Protein AF-A0A3M2CR49-F1 (afdb_monomer)

Nearest PDB structures (foldseek):
  6k5j-assembly1_A  TM=8.586E-01  e=1.990E-13  Paenibacillaceae
  4zm6-assembly1_B  TM=8.219E-01  e=6.232E-11  Rhizomucor miehei CAU432
  5vqd-assembly1_A  TM=7.026E-01  e=4.215E-12  unidentified
  5vqe-assembly1_A  TM=7.246E-01  e=1.882E-11  unidentified
  3nvd-assembly2_B  TM=7.468E-01  e=7.918E-11  Bacillus subtilis

Structure (mmCIF, N/CA/C/O backbone):
data_AF-A0A3M2CR49-F1
#
_entry.id   AF-A0A3M2CR49-F1
#
loop_
_atom_site.group_PDB
_atom_site.id
_atom_site.type_symbol
_atom_site.label_atom_id
_atom_site.label_alt_id
_atom_site.label_comp_id
_atom_site.label_asym_id
_atom_site.label_entity_id
_atom_site.label_seq_id
_atom_site.pdbx_PDB_ins_code
_atom_site.Cartn_x
_atom_site.Cartn_y
_atom_site.Cartn_z
_atom_site.occupancy
_atom_site.B_iso_or_equiv
_atom_site.auth_seq_id
_atom_site.auth_comp_id
_atom_site.auth_asym_id
_atom_site.auth_atom_id
_atom_site.pdbx_PDB_model_num
ATOM 1 N N . LEU A 1 1 ? 27.527 -4.166 -12.649 1.00 46.38 1 LEU A N 1
ATOM 2 C CA . LEU A 1 1 ? 26.792 -2.908 -12.937 1.00 46.38 1 LEU A CA 1
ATOM 3 C C . LEU A 1 1 ? 27.528 -1.635 -12.483 1.00 46.38 1 LEU A C 1
ATOM 5 O O . LEU A 1 1 ? 27.203 -0.577 -12.992 1.00 46.38 1 LEU A O 1
ATOM 9 N N . LEU A 1 2 ? 28.568 -1.718 -11.638 1.00 50.09 2 LEU A N 1
ATOM 10 C CA . LEU A 1 2 ? 29.411 -0.590 -11.179 1.00 50.09 2 LEU A CA 1
ATOM 11 C C . LEU A 1 2 ? 30.355 0.043 -12.242 1.00 50.09 2 LEU A C 1
ATOM 13 O O . LEU A 1 2 ? 31.317 0.701 -11.872 1.00 50.09 2 LEU A O 1
ATOM 17 N N . GLN A 1 3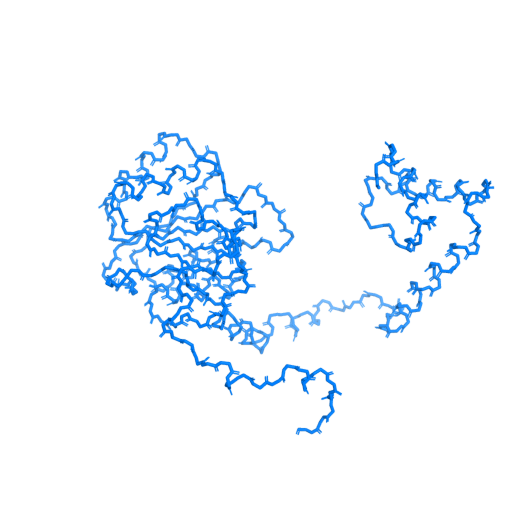 ? 30.133 -0.160 -13.547 1.00 54.28 3 GLN A N 1
ATOM 18 C CA . GLN A 1 3 ? 31.056 0.306 -14.607 1.00 54.28 3 GLN A CA 1
ATOM 19 C C . GLN A 1 3 ? 30.510 1.430 -15.502 1.00 54.28 3 GLN A C 1
ATOM 21 O O . GLN A 1 3 ? 31.237 1.910 -16.366 1.00 54.28 3 GLN A O 1
ATOM 26 N N . ALA A 1 4 ? 29.260 1.860 -15.332 1.00 63.41 4 ALA A N 1
ATOM 27 C CA . ALA A 1 4 ? 28.707 2.945 -16.139 1.00 63.41 4 ALA A CA 1
ATOM 28 C C . ALA A 1 4 ? 28.795 4.275 -15.382 1.00 63.41 4 ALA A C 1
ATOM 30 O O . ALA A 1 4 ? 28.138 4.445 -14.358 1.00 63.41 4 ALA A O 1
ATOM 31 N N . ALA A 1 5 ? 29.597 5.213 -15.889 1.00 76.50 5 ALA A N 1
ATOM 32 C CA . ALA A 1 5 ? 29.740 6.545 -15.297 1.00 76.50 5 ALA A CA 1
ATOM 33 C C . ALA A 1 5 ? 28.535 7.459 -15.591 1.00 76.50 5 ALA A C 1
ATOM 35 O O . ALA A 1 5 ? 28.299 8.434 -14.883 1.00 76.50 5 ALA A O 1
ATOM 36 N N . ASN A 1 6 ? 27.778 7.154 -16.647 1.00 88.44 6 ASN A N 1
ATOM 37 C CA . ASN A 1 6 ? 26.654 7.944 -17.138 1.00 88.44 6 ASN A CA 1
ATOM 38 C C . ASN A 1 6 ? 25.700 7.063 -17.978 1.00 88.44 6 ASN A C 1
ATOM 40 O O . ASN A 1 6 ? 25.971 5.887 -18.243 1.00 88.44 6 ASN A O 1
ATOM 44 N N . THR A 1 7 ? 24.575 7.638 -18.413 1.00 91.44 7 THR A N 1
ATOM 45 C CA . THR A 1 7 ? 23.559 6.953 -19.232 1.00 91.44 7 THR A CA 1
ATOM 46 C C . THR A 1 7 ? 24.097 6.463 -20.582 1.00 91.44 7 THR A C 1
ATOM 48 O O . THR A 1 7 ? 23.696 5.396 -21.050 1.00 91.44 7 THR A O 1
ATOM 51 N N . TYR A 1 8 ? 25.012 7.220 -21.191 1.00 93.88 8 TYR A N 1
ATOM 52 C CA . TYR A 1 8 ? 25.634 6.905 -22.479 1.00 93.88 8 TYR A CA 1
ATOM 53 C C . TYR A 1 8 ? 26.407 5.578 -22.405 1.00 93.88 8 TYR A C 1
ATOM 55 O O . TYR A 1 8 ? 26.142 4.647 -23.171 1.00 93.88 8 TYR A O 1
ATOM 63 N N . ASP A 1 9 ? 27.292 5.442 -21.414 1.00 92.25 9 ASP A N 1
ATOM 64 C CA . ASP A 1 9 ? 28.058 4.217 -21.183 1.00 92.25 9 ASP A CA 1
ATOM 65 C C . ASP A 1 9 ? 27.169 3.060 -20.730 1.00 92.25 9 ASP A C 1
ATOM 67 O O . ASP A 1 9 ? 27.358 1.923 -21.167 1.00 92.25 9 ASP A O 1
ATOM 71 N N . ALA A 1 10 ? 26.171 3.340 -19.885 1.00 92.62 10 ALA A N 1
ATOM 72 C CA . ALA A 1 10 ? 25.240 2.328 -19.394 1.00 92.62 10 ALA A CA 1
ATOM 73 C C . ALA A 1 10 ? 24.480 1.646 -20.538 1.00 92.62 10 ALA A C 1
ATOM 75 O O . ALA A 1 10 ? 24.373 0.418 -20.556 1.00 92.62 10 ALA A O 1
ATOM 76 N N . ALA A 1 11 ? 23.982 2.428 -21.503 1.00 94.12 11 ALA A N 1
ATOM 77 C CA . ALA A 1 11 ? 23.253 1.902 -22.651 1.00 94.12 11 ALA A CA 1
ATOM 78 C C . ALA A 1 11 ? 24.142 0.977 -23.495 1.00 94.12 11 ALA A C 1
ATOM 80 O O . ALA A 1 11 ? 23.750 -0.157 -23.783 1.00 94.12 11 ALA A O 1
ATOM 81 N N . ARG A 1 12 ? 25.368 1.417 -23.815 1.00 93.81 12 ARG A N 1
ATOM 82 C CA . ARG A 1 12 ? 26.356 0.608 -24.542 1.00 93.81 12 ARG A CA 1
ATOM 83 C C . ARG A 1 12 ? 26.671 -0.698 -23.813 1.00 93.81 12 ARG A C 1
ATOM 85 O O . ARG A 1 12 ? 26.541 -1.765 -24.412 1.00 93.81 12 ARG A O 1
ATOM 92 N N . ILE A 1 13 ? 27.060 -0.624 -22.536 1.00 94.00 13 ILE A N 1
ATOM 93 C CA . ILE A 1 13 ? 27.415 -1.797 -21.719 1.00 94.00 13 ILE A CA 1
ATOM 94 C C . ILE A 1 13 ? 26.237 -2.775 -21.653 1.00 94.00 13 ILE A C 1
ATOM 96 O O . ILE A 1 13 ? 26.421 -3.978 -21.827 1.00 94.00 13 ILE A O 1
ATOM 100 N N . GLY A 1 14 ? 25.019 -2.264 -21.453 1.00 93.94 14 GLY A N 1
ATOM 101 C CA . GLY A 1 14 ? 23.805 -3.071 -21.415 1.00 93.94 14 GLY A CA 1
ATOM 102 C C . GLY A 1 14 ? 23.559 -3.836 -22.716 1.00 93.94 14 GLY A C 1
ATOM 103 O O . GLY A 1 14 ? 23.351 -5.050 -22.692 1.00 93.94 14 GLY A O 1
ATOM 104 N N . VAL A 1 15 ? 23.628 -3.159 -23.864 1.00 95.69 15 VAL A N 1
ATOM 105 C CA . VAL A 1 15 ? 23.397 -3.803 -25.169 1.00 95.69 15 VAL A CA 1
ATOM 106 C C . VAL A 1 15 ? 24.508 -4.794 -25.523 1.00 95.69 15 VAL A C 1
ATOM 108 O O . VAL A 1 15 ? 24.204 -5.884 -26.025 1.00 95.69 15 VAL A O 1
ATOM 111 N N . GLN A 1 16 ? 25.769 -4.474 -25.206 1.00 93.12 16 GLN A N 1
ATOM 112 C CA . GLN A 1 16 ? 26.900 -5.405 -25.330 1.00 93.12 16 GLN A CA 1
ATOM 113 C C . GLN A 1 16 ? 26.690 -6.668 -24.489 1.00 93.12 16 GLN A C 1
ATOM 115 O O . GLN A 1 16 ? 26.961 -7.766 -24.965 1.00 93.12 16 GLN A O 1
ATOM 120 N N . ALA A 1 17 ? 26.139 -6.526 -23.281 1.00 94.56 17 ALA A N 1
ATOM 121 C CA . ALA A 1 17 ? 25.810 -7.639 -22.394 1.00 94.56 17 ALA A CA 1
ATOM 122 C C . ALA A 1 17 ? 24.558 -8.435 -22.817 1.00 94.56 17 ALA A C 1
ATOM 124 O O . ALA A 1 17 ? 24.214 -9.418 -22.166 1.00 94.56 17 ALA A O 1
ATOM 125 N N . GLY A 1 18 ? 23.871 -8.037 -23.894 1.00 95.06 18 GLY A N 1
ATOM 126 C CA . GLY A 1 18 ? 22.723 -8.774 -24.423 1.00 95.06 18 GLY A CA 1
ATOM 127 C C . GLY A 1 18 ? 21.352 -8.167 -24.112 1.00 95.06 18 GLY A C 1
ATOM 128 O O . GLY A 1 18 ? 20.349 -8.761 -24.503 1.00 95.06 18 GLY A O 1
ATOM 129 N N . LEU A 1 19 ? 21.273 -6.982 -23.491 1.00 96.69 19 LEU A N 1
ATOM 130 C CA . LEU A 1 19 ? 19.993 -6.281 -23.335 1.00 96.69 19 LEU A CA 1
ATOM 131 C C . LEU A 1 19 ? 19.464 -5.813 -24.691 1.00 96.69 19 LEU A C 1
ATOM 133 O O . LEU A 1 19 ? 20.202 -5.241 -25.491 1.00 96.69 19 LEU A O 1
ATOM 137 N N . ASP A 1 20 ? 18.178 -6.048 -24.936 1.00 97.62 20 ASP A N 1
ATOM 138 C CA . ASP A 1 20 ? 17.516 -5.669 -26.187 1.00 97.62 20 ASP A CA 1
ATOM 139 C C . ASP A 1 20 ? 16.689 -4.374 -26.051 1.00 97.62 20 ASP A C 1
ATOM 141 O O . ASP A 1 20 ? 16.446 -3.700 -27.047 1.00 97.62 20 ASP A O 1
ATOM 145 N N . ILE A 1 21 ? 16.287 -3.992 -24.831 1.00 96.56 21 ILE A N 1
ATOM 146 C CA . ILE A 1 21 ? 15.505 -2.780 -24.538 1.00 96.56 21 ILE A CA 1
ATOM 147 C C . ILE A 1 21 ? 16.160 -2.022 -23.379 1.00 96.56 21 ILE A C 1
ATOM 149 O O . ILE A 1 21 ? 16.438 -2.607 -22.333 1.00 96.56 21 ILE A O 1
ATOM 153 N N . ILE A 1 22 ? 16.352 -0.710 -23.547 1.00 94.81 22 ILE A N 1
ATOM 154 C CA . ILE A 1 22 ? 16.761 0.206 -22.474 1.00 94.81 22 ILE A CA 1
ATOM 155 C C . ILE A 1 22 ? 15.504 0.904 -21.943 1.00 94.81 22 ILE A C 1
ATOM 157 O O . ILE A 1 22 ? 14.956 1.793 -22.593 1.00 94.81 22 ILE A O 1
ATOM 161 N N . LEU A 1 23 ? 15.010 0.458 -20.787 1.00 93.56 23 LEU A N 1
ATOM 162 C CA . LEU A 1 23 ? 13.769 0.956 -20.191 1.00 93.56 23 LEU A CA 1
ATOM 163 C C . LEU A 1 23 ? 14.028 2.211 -19.349 1.00 93.56 23 LEU A C 1
ATOM 165 O O . LEU A 1 23 ? 14.821 2.161 -18.415 1.00 93.56 23 LEU A O 1
ATOM 169 N N . MET A 1 24 ? 13.320 3.303 -19.662 1.00 91.50 24 MET A N 1
ATOM 170 C CA . MET A 1 24 ? 13.326 4.566 -18.902 1.00 91.50 24 MET A CA 1
ATOM 171 C C . MET A 1 24 ? 14.735 5.058 -18.498 1.00 91.50 24 MET A C 1
ATOM 173 O O . MET A 1 24 ? 14.995 5.264 -17.311 1.00 91.50 24 MET A O 1
ATOM 177 N N . PRO A 1 25 ? 15.667 5.247 -19.454 1.00 92.62 25 PRO A N 1
ATOM 178 C CA . PRO A 1 25 ? 16.970 5.817 -19.128 1.00 92.62 25 PRO A CA 1
ATOM 179 C C . PRO A 1 25 ? 16.815 7.255 -18.611 1.00 92.62 25 PRO A C 1
ATOM 181 O O . PRO A 1 25 ? 15.938 7.987 -19.068 1.00 92.62 25 PRO A O 1
ATOM 184 N N . THR A 1 26 ? 17.716 7.689 -17.723 1.00 93.00 26 THR A N 1
ATOM 185 C CA . THR A 1 26 ? 17.736 9.067 -17.191 1.00 93.00 26 THR A CA 1
ATOM 186 C C . THR A 1 26 ? 17.810 10.120 -18.303 1.00 93.00 26 THR A C 1
ATOM 188 O O . THR A 1 26 ? 17.214 11.185 -18.185 1.00 93.00 26 THR A O 1
ATOM 191 N N . SER A 1 27 ? 18.517 9.809 -19.396 1.00 95.81 27 SER A N 1
ATOM 192 C CA . SER A 1 27 ? 18.578 10.618 -20.615 1.00 95.81 27 SER A CA 1
ATOM 193 C C . SER A 1 27 ? 18.413 9.728 -21.846 1.00 95.81 27 SER A C 1
ATOM 195 O O . SER A 1 27 ? 19.271 8.903 -22.167 1.00 95.81 27 SER A O 1
ATOM 197 N N . VAL A 1 28 ? 17.288 9.881 -22.547 1.00 96.00 28 VAL A N 1
ATOM 198 C CA . VAL A 1 28 ? 17.009 9.128 -23.781 1.00 96.00 28 VAL A CA 1
ATOM 199 C C . VAL A 1 28 ? 17.995 9.510 -24.886 1.00 96.00 28 VAL A C 1
ATOM 201 O O . VAL A 1 28 ? 18.468 8.634 -25.608 1.00 96.00 28 VAL A O 1
ATOM 204 N N . SER A 1 29 ? 18.346 10.795 -25.001 1.00 96.69 29 SER A N 1
ATOM 205 C CA . SER A 1 29 ? 19.308 11.270 -26.000 1.00 96.69 29 SER A CA 1
ATOM 206 C C . SER A 1 29 ? 20.687 10.657 -25.791 1.00 96.69 29 SER A C 1
ATOM 208 O O . SER A 1 29 ? 21.284 10.185 -26.756 1.00 96.69 29 SER A O 1
ATOM 210 N N . ASP A 1 30 ? 21.157 10.588 -24.543 1.00 96.50 30 ASP A N 1
ATOM 211 C CA . ASP A 1 30 ? 22.484 10.048 -24.230 1.00 96.50 30 ASP A CA 1
ATOM 212 C C . ASP A 1 30 ? 22.531 8.541 -24.461 1.00 96.50 30 ASP A C 1
ATOM 214 O O . ASP A 1 30 ? 23.510 8.033 -25.001 1.00 96.50 30 ASP A O 1
ATOM 218 N N . ALA A 1 31 ? 21.458 7.822 -24.113 1.00 96.38 31 ALA A N 1
ATOM 219 C CA . ALA A 1 31 ? 21.346 6.397 -24.406 1.00 96.38 31 ALA A CA 1
ATOM 220 C C . ALA A 1 31 ? 21.409 6.126 -25.921 1.00 96.38 31 ALA A C 1
ATOM 222 O O . ALA A 1 31 ? 22.112 5.215 -26.360 1.00 96.38 31 ALA A O 1
ATOM 223 N N . ILE A 1 32 ? 20.705 6.927 -26.731 1.00 96.50 32 ILE A N 1
ATOM 224 C CA . ILE A 1 32 ? 20.723 6.803 -28.196 1.00 96.50 32 ILE A CA 1
ATOM 225 C C . ILE A 1 32 ? 22.107 7.141 -28.758 1.00 96.50 32 ILE A C 1
ATOM 227 O O . ILE A 1 32 ? 22.601 6.405 -29.613 1.00 96.50 32 ILE A O 1
ATOM 231 N N . ALA A 1 33 ? 22.723 8.235 -28.301 1.00 96.81 33 ALA A N 1
ATOM 232 C CA . ALA A 1 33 ? 24.056 8.642 -28.736 1.00 96.81 33 ALA A CA 1
ATOM 233 C C . ALA A 1 33 ? 25.095 7.561 -28.404 1.00 96.81 33 ALA A C 1
ATOM 235 O O . ALA A 1 33 ? 25.813 7.117 -29.294 1.00 96.81 33 ALA A O 1
ATOM 236 N N . GLY A 1 34 ? 25.076 7.037 -27.174 1.00 95.75 34 GLY A N 1
ATOM 237 C CA . GLY A 1 34 ? 25.988 5.983 -26.728 1.00 95.75 34 GLY A CA 1
ATOM 238 C C . GLY A 1 34 ? 25.908 4.720 -27.567 1.00 95.75 34 GLY A C 1
ATOM 239 O O . GLY A 1 34 ? 26.931 4.154 -27.946 1.00 95.75 34 GLY A O 1
ATOM 240 N N . LEU A 1 35 ? 24.696 4.296 -27.926 1.00 97.06 35 LEU A N 1
ATOM 241 C CA . LEU A 1 35 ? 24.512 3.143 -28.806 1.00 97.06 35 LEU A CA 1
ATOM 242 C C . LEU A 1 35 ? 24.945 3.426 -30.243 1.00 97.06 35 LEU A C 1
ATOM 244 O O . LEU A 1 35 ? 25.569 2.569 -30.867 1.00 97.06 35 LEU A O 1
ATOM 248 N N . ARG A 1 36 ? 24.632 4.610 -30.774 1.00 97.62 36 ARG A N 1
ATOM 249 C CA . ARG A 1 36 ? 25.008 5.000 -32.136 1.00 97.62 36 ARG A CA 1
ATOM 250 C C . ARG A 1 36 ? 26.521 5.029 -32.301 1.00 97.62 36 ARG A C 1
ATOM 252 O O . ARG A 1 36 ? 27.037 4.403 -33.224 1.00 97.62 36 ARG A O 1
ATOM 259 N N . ASP A 1 37 ? 27.214 5.698 -31.394 1.00 97.75 37 ASP A N 1
ATOM 260 C CA . ASP A 1 37 ? 28.663 5.860 -31.448 1.00 97.75 37 ASP A CA 1
ATOM 261 C C . ASP A 1 37 ? 29.372 4.521 -31.217 1.00 97.75 37 ASP A C 1
ATOM 263 O O . ASP A 1 37 ? 30.351 4.204 -31.893 1.00 97.75 37 ASP A O 1
ATOM 267 N N . ALA A 1 38 ? 28.842 3.673 -30.327 1.00 96.56 38 ALA A N 1
ATOM 268 C CA . ALA A 1 38 ? 29.351 2.318 -30.128 1.00 96.56 38 ALA A CA 1
ATOM 269 C C . ALA A 1 38 ? 29.231 1.451 -31.391 1.00 96.56 38 ALA A C 1
ATOM 271 O O . ALA A 1 38 ? 30.109 0.633 -31.661 1.00 96.56 38 ALA A O 1
ATOM 272 N N . VAL A 1 39 ? 28.170 1.630 -32.183 1.00 97.75 39 VAL A N 1
ATOM 273 C CA . VAL A 1 39 ? 28.027 0.946 -33.476 1.00 97.75 39 VAL A CA 1
ATOM 274 C C . VAL A 1 39 ? 28.984 1.528 -34.515 1.00 97.75 39 VAL A C 1
ATOM 276 O O . VAL A 1 39 ? 29.681 0.774 -35.189 1.00 97.75 39 VAL A O 1
ATOM 279 N N . GLN A 1 40 ? 29.065 2.857 -34.623 1.00 97.94 40 GLN A N 1
ATOM 280 C CA . GLN A 1 40 ? 29.935 3.538 -35.591 1.00 97.94 40 GLN A CA 1
ATOM 281 C C . GLN A 1 40 ? 31.424 3.257 -35.353 1.00 97.94 40 GLN A C 1
ATOM 283 O O . GLN A 1 40 ? 32.179 3.096 -36.307 1.00 97.94 40 GLN A O 1
ATOM 288 N N . SER A 1 41 ? 31.838 3.152 -34.091 1.00 97.25 41 SER A N 1
ATOM 289 C CA . SER A 1 41 ? 33.211 2.811 -33.695 1.00 97.25 41 SER A CA 1
ATOM 290 C C . SER A 1 41 ? 33.518 1.308 -33.733 1.00 97.25 41 SER A C 1
ATOM 292 O O . SER A 1 41 ? 34.652 0.911 -33.472 1.00 97.25 41 SER A O 1
ATOM 294 N N . GLY A 1 42 ? 32.531 0.454 -34.032 1.00 96.38 42 GLY A N 1
ATOM 295 C CA . GLY A 1 42 ? 32.692 -1.003 -34.090 1.00 96.38 42 GLY A CA 1
ATOM 296 C C . GLY A 1 42 ? 32.716 -1.711 -32.730 1.00 96.38 42 GLY A C 1
ATOM 297 O O . GLY A 1 42 ? 32.857 -2.932 -32.682 1.00 96.38 42 GLY A O 1
ATOM 298 N N . GLN A 1 43 ? 32.534 -0.988 -31.621 1.00 95.81 43 GLN A N 1
ATOM 299 C CA . GLN A 1 43 ? 32.428 -1.573 -30.278 1.00 95.81 43 GLN A CA 1
ATOM 300 C C . GLN A 1 43 ? 31.180 -2.455 -30.114 1.00 95.81 43 GLN A C 1
ATOM 302 O O . GLN A 1 43 ? 31.175 -3.391 -29.312 1.00 95.81 43 GLN A O 1
ATOM 307 N N . ILE A 1 44 ? 30.108 -2.156 -30.851 1.00 97.25 44 ILE A N 1
ATOM 308 C CA . ILE A 1 44 ? 28.929 -3.009 -31.006 1.00 97.25 44 ILE A CA 1
ATOM 309 C C . ILE A 1 44 ? 28.778 -3.319 -32.499 1.00 97.25 44 ILE A C 1
ATOM 311 O O . ILE A 1 44 ? 28.559 -2.399 -33.284 1.00 97.25 44 ILE A O 1
ATOM 315 N N . PRO A 1 45 ? 28.834 -4.589 -32.931 1.00 97.44 45 PRO A N 1
ATOM 316 C CA . PRO A 1 45 ? 28.560 -4.909 -34.326 1.00 97.44 45 PRO A CA 1
ATOM 317 C C . PRO A 1 45 ? 27.090 -4.609 -34.654 1.00 97.44 45 PRO A C 1
ATOM 319 O O . PRO A 1 45 ? 26.207 -4.956 -33.871 1.00 97.44 45 PRO A O 1
ATOM 322 N N . LEU A 1 46 ? 26.794 -4.039 -35.830 1.00 97.12 46 LEU A N 1
ATOM 323 C CA . LEU A 1 46 ? 25.412 -3.730 -36.246 1.00 97.12 46 LEU A CA 1
ATOM 324 C C . LEU A 1 46 ? 24.481 -4.957 -36.156 1.00 97.12 46 LEU A C 1
ATOM 326 O O . LEU A 1 46 ? 23.350 -4.846 -35.692 1.00 97.12 46 LEU A O 1
ATOM 330 N N . ALA A 1 47 ? 25.000 -6.152 -36.459 1.00 97.69 47 ALA A N 1
ATOM 331 C CA . ALA A 1 47 ? 24.271 -7.413 -36.321 1.00 97.69 47 ALA A CA 1
ATOM 332 C C . ALA A 1 47 ? 23.724 -7.662 -34.899 1.00 97.69 47 ALA A C 1
ATOM 334 O O . ALA A 1 47 ? 22.693 -8.316 -34.737 1.00 97.69 47 ALA A O 1
ATOM 335 N N . ARG A 1 48 ? 24.378 -7.135 -33.852 1.00 97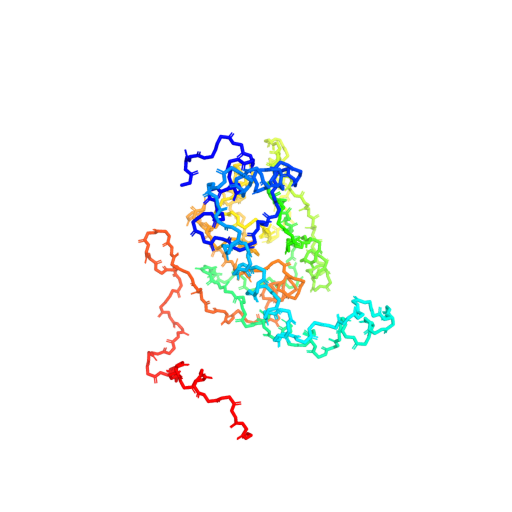.31 48 ARG A N 1
ATOM 336 C CA . ARG A 1 48 ? 23.877 -7.207 -32.472 1.00 97.31 48 ARG A CA 1
ATOM 337 C C . ARG A 1 48 ? 22.607 -6.372 -32.300 1.00 97.31 48 ARG A C 1
ATOM 339 O O . ARG A 1 48 ? 21.686 -6.836 -31.623 1.00 97.31 48 ARG A O 1
ATOM 346 N N . ILE A 1 49 ? 22.541 -5.195 -32.925 1.00 97.75 49 ILE A N 1
ATOM 347 C CA . ILE A 1 49 ? 21.343 -4.344 -32.951 1.00 97.75 49 ILE A CA 1
ATOM 348 C C . ILE A 1 49 ? 20.229 -5.030 -33.744 1.00 97.75 49 ILE A C 1
ATOM 350 O O . ILE A 1 49 ? 19.115 -5.155 -33.239 1.00 97.75 49 ILE A O 1
ATOM 354 N N . ASP A 1 50 ? 20.535 -5.580 -34.920 1.00 98.06 50 ASP A N 1
ATOM 355 C CA . ASP A 1 50 ? 19.549 -6.293 -35.743 1.00 98.06 50 ASP A CA 1
ATOM 356 C C . ASP A 1 50 ? 18.930 -7.486 -35.007 1.00 98.06 50 ASP A C 1
ATOM 358 O O . ASP A 1 50 ? 17.729 -7.744 -35.110 1.00 98.06 50 ASP A O 1
ATOM 362 N N . GLN A 1 51 ? 19.729 -8.213 -34.221 1.00 98.19 51 GLN A N 1
ATOM 363 C CA . GLN A 1 51 ? 19.231 -9.297 -33.374 1.00 98.19 51 GLN A CA 1
ATOM 364 C C . GLN A 1 51 ? 18.249 -8.798 -32.305 1.00 98.19 51 GLN A C 1
ATOM 366 O O . GLN A 1 51 ? 17.200 -9.423 -32.123 1.00 98.19 51 GLN A O 1
ATOM 371 N N . ALA A 1 52 ? 18.556 -7.682 -31.630 1.00 97.81 52 ALA A N 1
ATOM 372 C CA . ALA A 1 52 ? 17.667 -7.071 -30.639 1.00 97.81 52 ALA A CA 1
ATOM 373 C C . ALA A 1 52 ? 16.343 -6.639 -31.280 1.00 97.81 52 ALA A C 1
ATOM 375 O O . ALA A 1 52 ? 15.265 -7.056 -30.849 1.00 97.81 52 ALA A O 1
ATOM 376 N N . VAL A 1 53 ? 16.428 -5.884 -32.380 1.00 97.56 53 VAL A N 1
ATOM 377 C CA . VAL A 1 53 ? 15.266 -5.409 -33.141 1.00 97.56 53 VAL A CA 1
ATOM 378 C C . VAL A 1 53 ? 14.419 -6.586 -33.616 1.00 97.56 53 VAL A C 1
ATOM 380 O O . VAL A 1 53 ? 13.206 -6.586 -33.422 1.00 97.56 53 VAL A O 1
ATOM 383 N N . ARG A 1 54 ? 15.031 -7.648 -34.154 1.00 98.00 54 ARG A N 1
ATOM 384 C CA . ARG A 1 54 ? 14.307 -8.847 -34.597 1.00 98.00 54 ARG A CA 1
ATOM 385 C C . ARG A 1 54 ? 13.553 -9.532 -33.457 1.00 98.00 54 ARG A C 1
ATOM 387 O O . ARG A 1 54 ? 12.437 -9.994 -33.681 1.00 98.00 54 ARG A O 1
ATOM 394 N N . ARG A 1 55 ? 14.120 -9.619 -32.248 1.00 98.12 55 ARG A N 1
ATOM 395 C CA . ARG A 1 55 ? 13.422 -10.189 -31.078 1.00 98.12 55 ARG A CA 1
ATOM 396 C C . ARG A 1 55 ? 12.238 -9.320 -30.659 1.00 98.12 55 ARG A C 1
ATOM 398 O O . ARG A 1 55 ? 11.155 -9.860 -30.451 1.00 98.12 55 ARG A O 1
ATOM 405 N N . ILE A 1 56 ? 12.412 -7.999 -30.633 1.00 96.75 56 ILE A N 1
ATOM 406 C CA . ILE A 1 56 ? 11.336 -7.044 -30.331 1.00 96.75 56 ILE A CA 1
ATOM 407 C C . ILE A 1 56 ? 10.209 -7.153 -31.363 1.00 96.75 56 ILE A C 1
ATOM 409 O O . ILE A 1 56 ? 9.047 -7.285 -30.992 1.00 96.75 56 ILE A O 1
ATOM 413 N N . LEU A 1 57 ? 10.534 -7.150 -32.657 1.00 95.19 57 LEU A N 1
ATOM 414 C CA . LEU A 1 57 ? 9.541 -7.262 -33.728 1.00 95.19 57 LEU A CA 1
ATOM 415 C C . LEU A 1 57 ? 8.833 -8.622 -33.719 1.00 95.19 57 LEU A C 1
ATOM 417 O O . LEU A 1 57 ? 7.622 -8.677 -33.912 1.00 95.19 57 LEU A O 1
ATOM 421 N N . ARG A 1 58 ? 9.545 -9.717 -33.419 1.00 96.06 58 ARG A N 1
ATOM 422 C CA . ARG A 1 58 ? 8.919 -11.033 -33.208 1.00 96.06 58 ARG A CA 1
ATOM 423 C C . ARG A 1 58 ? 7.942 -11.013 -32.038 1.00 96.06 58 ARG A C 1
ATOM 425 O O . ARG A 1 58 ? 6.873 -11.592 -32.167 1.00 96.06 58 ARG A O 1
ATOM 432 N N . LEU A 1 59 ? 8.278 -10.360 -30.924 1.00 95.81 59 LEU A N 1
ATOM 433 C CA . LEU A 1 59 ? 7.352 -10.213 -29.798 1.00 95.81 59 LEU A CA 1
ATOM 434 C C . LEU A 1 59 ? 6.113 -9.402 -30.196 1.00 95.81 59 LEU A C 1
ATOM 436 O O . LEU A 1 59 ? 5.004 -9.860 -29.942 1.00 95.81 59 LEU A O 1
ATOM 440 N N . LYS A 1 60 ? 6.284 -8.269 -30.893 1.00 93.19 60 LYS A N 1
ATOM 441 C CA . LYS A 1 60 ? 5.163 -7.469 -31.422 1.00 93.19 60 LYS A CA 1
ATOM 442 C C . LYS A 1 60 ? 4.260 -8.278 -32.356 1.00 93.19 60 LYS A C 1
ATOM 444 O O . LYS A 1 60 ? 3.044 -8.211 -32.237 1.00 93.19 60 LYS A O 1
ATOM 449 N N . SER A 1 61 ? 4.849 -9.078 -33.243 1.00 92.56 61 SER A N 1
ATOM 450 C CA . SER A 1 61 ? 4.101 -9.961 -34.141 1.00 92.56 61 SER A CA 1
ATOM 451 C C . SER A 1 61 ? 3.358 -11.066 -33.379 1.00 92.56 61 SER A C 1
ATOM 453 O O . SER A 1 61 ? 2.186 -11.297 -33.651 1.00 92.56 61 SER A O 1
ATOM 455 N N . ARG A 1 62 ? 3.992 -11.708 -32.385 1.00 94.69 62 ARG A N 1
ATOM 456 C CA . ARG A 1 62 ? 3.370 -12.776 -31.576 1.00 94.69 62 ARG A CA 1
ATOM 457 C C . ARG A 1 62 ? 2.168 -12.302 -30.771 1.00 94.69 62 ARG A C 1
ATOM 459 O O . ARG A 1 62 ? 1.210 -13.051 -30.650 1.00 94.69 62 ARG A O 1
ATOM 466 N N . VAL A 1 63 ? 2.222 -11.090 -30.216 1.00 93.19 63 VAL A N 1
ATOM 467 C CA . VAL A 1 63 ? 1.087 -10.518 -29.471 1.00 93.19 63 VAL A CA 1
ATOM 468 C C . VAL A 1 63 ? 0.020 -9.912 -30.390 1.00 93.19 63 VAL A C 1
ATOM 470 O O . VAL A 1 63 ? -0.921 -9.301 -29.898 1.00 93.19 63 VAL A O 1
ATOM 473 N N . GLY A 1 64 ? 0.175 -10.047 -31.715 1.00 89.81 64 GLY A N 1
ATOM 474 C CA . GLY A 1 64 ? -0.757 -9.503 -32.699 1.00 89.81 64 GLY A CA 1
ATOM 475 C C . GLY A 1 64 ? -0.877 -7.984 -32.625 1.00 89.81 64 GLY A C 1
ATOM 476 O O . GLY A 1 64 ? -1.976 -7.466 -32.793 1.00 89.81 64 GLY A O 1
ATOM 477 N N . MET A 1 65 ? 0.219 -7.273 -32.314 1.00 88.62 65 MET A N 1
ATOM 478 C CA . MET A 1 65 ? 0.191 -5.818 -32.157 1.00 88.62 65 MET A CA 1
ATOM 479 C C . MET A 1 65 ? -0.351 -5.181 -33.449 1.00 88.62 65 MET A C 1
ATOM 481 O O . MET A 1 65 ? 0.294 -5.326 -34.491 1.00 88.62 65 MET A O 1
ATOM 485 N N . PRO A 1 66 ? -1.518 -4.511 -33.402 1.00 80.94 66 PRO A N 1
ATOM 486 C CA . PRO A 1 66 ? -2.155 -3.975 -34.596 1.00 80.94 66 PRO A CA 1
ATOM 487 C C . PRO A 1 66 ? -1.348 -2.808 -35.169 1.00 80.94 66 PRO A C 1
ATOM 489 O O . PRO A 1 66 ? -0.641 -2.106 -34.441 1.00 80.94 66 PRO A O 1
ATOM 492 N N . GLU A 1 67 ? -1.476 -2.588 -36.478 1.00 79.12 67 GLU A N 1
ATOM 493 C CA . GLU A 1 67 ? -0.906 -1.407 -37.140 1.00 79.12 67 GLU A CA 1
ATOM 494 C C . GLU A 1 67 ? -1.573 -0.115 -36.638 1.00 79.12 67 GLU A C 1
ATOM 496 O O . GLU A 1 67 ? -0.898 0.893 -36.429 1.00 79.12 67 GLU A O 1
ATOM 501 N N . GLU A 1 68 ? -2.877 -0.171 -36.344 1.00 82.44 68 GLU A N 1
ATOM 502 C CA . GLU A 1 68 ? -3.611 0.890 -35.653 1.00 82.44 68 GLU A CA 1
ATOM 503 C C . GLU A 1 68 ? -3.562 0.687 -34.134 1.00 82.44 68 GLU A C 1
ATOM 505 O O . GLU A 1 68 ? -4.133 -0.254 -33.586 1.00 82.44 68 GLU A O 1
ATOM 510 N N . THR A 1 69 ? -2.883 1.593 -33.432 1.00 81.12 69 THR A N 1
ATOM 511 C CA . THR A 1 69 ? -2.686 1.525 -31.973 1.00 81.12 69 THR A CA 1
ATOM 512 C C . THR A 1 69 ? -3.720 2.323 -31.177 1.00 81.12 69 THR A C 1
ATOM 514 O O . THR A 1 69 ? -3.593 2.458 -29.958 1.00 81.12 69 THR A O 1
ATOM 517 N N . THR A 1 70 ? -4.748 2.854 -31.841 1.00 84.19 70 THR A N 1
ATOM 518 C CA . THR A 1 70 ? -5.827 3.621 -31.215 1.00 84.19 70 THR A CA 1
ATOM 519 C C . THR A 1 70 ? -7.134 2.834 -31.243 1.00 84.19 70 THR A C 1
ATOM 521 O O . THR A 1 70 ? -7.448 2.121 -32.190 1.00 84.19 70 THR A O 1
ATOM 524 N N . VAL A 1 71 ? -7.918 2.952 -30.171 1.00 82.94 71 VAL A N 1
ATOM 525 C CA . VAL A 1 71 ? -9.259 2.363 -30.070 1.00 82.94 71 VAL A CA 1
ATOM 526 C C . VAL A 1 71 ? -10.254 3.436 -29.624 1.00 82.94 71 VAL A C 1
ATOM 528 O O . VAL A 1 71 ? -9.867 4.348 -28.888 1.00 82.94 71 VAL A O 1
ATOM 531 N N . PRO A 1 72 ? -11.538 3.357 -30.024 1.00 86.88 72 PRO A N 1
ATOM 532 C CA . PRO A 1 72 ? -12.543 4.305 -29.559 1.00 86.88 72 PRO A CA 1
ATOM 533 C C . PRO A 1 72 ? -12.687 4.262 -28.036 1.00 86.88 72 PRO A C 1
ATOM 535 O O . PRO A 1 72 ? -12.854 3.187 -27.457 1.00 86.88 72 PRO A O 1
ATOM 538 N N . ALA A 1 73 ? -12.709 5.431 -27.391 1.00 86.12 73 ALA A N 1
ATOM 539 C CA . ALA A 1 73 ? -12.884 5.534 -25.940 1.00 86.12 73 ALA A CA 1
ATOM 540 C C . ALA A 1 73 ? -14.197 4.893 -25.448 1.00 86.12 73 ALA A C 1
ATOM 542 O O . ALA A 1 73 ? -14.266 4.415 -24.321 1.00 86.12 73 ALA A O 1
ATOM 543 N N . SER A 1 74 ? -15.221 4.803 -26.304 1.00 87.19 74 SER A N 1
ATOM 544 C CA . SER A 1 74 ? -16.483 4.114 -26.005 1.00 87.19 74 SER A CA 1
ATOM 545 C C . SER A 1 74 ? -16.327 2.613 -25.738 1.00 87.19 74 SER A C 1
ATOM 547 O O . SER A 1 74 ? -17.160 2.037 -25.049 1.00 87.19 74 SER A O 1
ATOM 549 N N . ARG A 1 75 ? -15.258 1.956 -26.214 1.00 86.25 75 ARG A N 1
ATOM 550 C CA . ARG A 1 75 ? -14.973 0.552 -25.852 1.00 86.25 75 ARG A CA 1
ATOM 551 C C . ARG A 1 75 ? -14.556 0.396 -24.392 1.00 86.25 75 ARG A C 1
ATOM 553 O O . ARG A 1 75 ? -14.727 -0.673 -23.809 1.00 86.25 75 ARG A O 1
ATOM 560 N N . MET A 1 76 ? -14.019 1.461 -23.798 1.00 87.06 76 MET A N 1
ATOM 561 C CA . MET A 1 76 ? -13.545 1.458 -22.421 1.00 87.06 76 MET A CA 1
ATOM 562 C C . MET A 1 76 ? -14.685 1.186 -21.441 1.00 87.06 76 MET A C 1
ATOM 564 O O . MET A 1 76 ? -14.516 0.381 -20.532 1.00 87.06 76 MET A O 1
ATOM 568 N N . THR A 1 77 ? -15.857 1.788 -21.658 1.00 81.56 77 THR A N 1
ATOM 569 C CA . THR A 1 77 ? -17.019 1.641 -20.766 1.00 81.56 77 THR A CA 1
ATOM 570 C C . THR A 1 77 ? -17.623 0.240 -20.791 1.00 81.56 77 THR A C 1
ATOM 572 O O . THR A 1 77 ? -18.270 -0.153 -19.829 1.00 81.56 77 THR A O 1
ATOM 575 N N . ALA A 1 78 ? -17.389 -0.530 -21.858 1.00 85.69 78 ALA A N 1
ATOM 576 C CA . ALA A 1 78 ? -17.809 -1.925 -21.941 1.00 85.69 78 ALA A CA 1
ATOM 577 C C . ALA A 1 78 ? -16.852 -2.894 -21.217 1.00 85.69 78 ALA A C 1
ATOM 579 O O . ALA A 1 78 ? -17.231 -4.029 -20.956 1.00 85.69 78 ALA A O 1
ATOM 580 N N . THR A 1 79 ? -15.618 -2.472 -20.904 1.00 87.75 79 THR A N 1
ATOM 581 C CA . THR A 1 79 ? -14.550 -3.382 -20.438 1.00 87.75 79 THR A CA 1
ATOM 582 C C . THR A 1 79 ? -13.997 -3.008 -19.059 1.00 87.75 79 THR A C 1
ATOM 584 O O . THR A 1 79 ? -13.807 -3.867 -18.195 1.00 87.75 79 THR A O 1
ATOM 587 N N . ILE A 1 80 ? -13.714 -1.724 -18.827 1.00 90.44 80 ILE A N 1
ATOM 588 C CA . ILE A 1 80 ? -13.144 -1.233 -17.569 1.00 90.44 80 ILE A CA 1
ATOM 589 C C . ILE A 1 80 ? -14.251 -1.111 -16.527 1.00 90.44 80 ILE A C 1
ATOM 591 O O . ILE A 1 80 ? -15.285 -0.503 -16.780 1.00 90.44 80 ILE A O 1
ATOM 595 N N . GLY A 1 81 ? -14.016 -1.675 -15.341 1.00 87.75 81 GLY A N 1
ATOM 596 C CA . GLY A 1 81 ? -15.007 -1.675 -14.264 1.00 87.75 81 GLY A CA 1
ATOM 597 C C . GLY A 1 81 ? -16.212 -2.576 -14.542 1.00 87.75 81 GLY A C 1
ATOM 598 O O . GLY A 1 81 ? -17.247 -2.400 -13.904 1.00 87.75 81 GLY A O 1
ATOM 599 N N . HIS A 1 82 ? -16.093 -3.526 -15.481 1.00 91.94 82 HIS A N 1
ATOM 600 C CA . HIS A 1 82 ? -17.157 -4.488 -15.757 1.00 91.94 82 HIS A CA 1
ATOM 601 C C . HIS A 1 82 ? -17.542 -5.252 -14.472 1.00 91.94 82 HIS A C 1
ATOM 603 O O . HIS A 1 82 ? -16.637 -5.689 -13.748 1.00 91.94 82 HIS A O 1
ATOM 609 N N . PRO A 1 83 ? -18.844 -5.450 -14.182 1.00 92.00 83 PRO A N 1
ATOM 610 C CA . PRO A 1 83 ? -19.300 -6.103 -12.954 1.00 92.00 83 PRO A CA 1
ATOM 611 C C . PRO A 1 83 ? -18.649 -7.464 -12.695 1.00 92.00 83 PRO A C 1
ATOM 613 O O . PRO A 1 83 ? -18.259 -7.741 -11.564 1.00 92.00 83 PRO A O 1
ATOM 616 N N . ASP A 1 84 ? -18.444 -8.272 -13.736 1.00 94.12 84 ASP A N 1
ATOM 617 C CA . ASP A 1 84 ? -17.813 -9.592 -13.603 1.00 94.12 84 ASP A CA 1
ATOM 618 C C . ASP A 1 84 ? -16.350 -9.499 -13.142 1.00 94.12 84 ASP A C 1
ATOM 620 O O . ASP A 1 84 ? -15.912 -10.266 -12.284 1.00 94.12 84 ASP A O 1
ATOM 624 N N . HIS A 1 85 ? -15.592 -8.515 -13.642 1.00 95.00 85 HIS A N 1
ATOM 625 C CA . HIS A 1 85 ? -14.215 -8.277 -13.198 1.00 95.00 85 HIS A CA 1
ATOM 626 C C . HIS A 1 85 ? -14.181 -7.833 -11.731 1.00 95.00 85 HIS A C 1
ATOM 628 O O . HIS A 1 85 ? -13.340 -8.294 -10.959 1.00 95.00 85 HIS A O 1
ATOM 634 N N . LEU A 1 86 ? -15.113 -6.960 -11.334 1.00 92.44 86 LEU A N 1
ATOM 635 C CA . LEU A 1 86 ? -15.236 -6.495 -9.952 1.00 92.44 86 LEU A CA 1
ATOM 636 C C . LEU A 1 86 ? -15.666 -7.627 -9.011 1.00 92.44 86 LEU A C 1
ATOM 638 O O . LEU A 1 86 ? -15.138 -7.739 -7.907 1.00 92.44 86 LEU A O 1
ATOM 642 N N . ALA A 1 87 ? -16.553 -8.519 -9.457 1.00 94.38 87 ALA A N 1
ATOM 643 C CA . ALA A 1 87 ? -16.959 -9.698 -8.700 1.00 94.38 87 ALA A CA 1
ATOM 644 C C . ALA A 1 87 ? -15.776 -10.648 -8.450 1.00 94.38 87 ALA A C 1
ATOM 646 O O . ALA A 1 87 ? -15.602 -11.127 -7.325 1.00 94.38 87 ALA A O 1
ATOM 647 N N . ILE A 1 88 ? -14.929 -10.870 -9.464 1.00 96.38 88 ILE A N 1
ATOM 648 C CA . ILE A 1 88 ? -13.682 -11.635 -9.322 1.00 96.38 88 ILE A CA 1
ATOM 649 C C . ILE A 1 88 ? -12.726 -10.923 -8.357 1.00 96.38 88 ILE A C 1
ATOM 651 O O . ILE A 1 88 ? -12.220 -11.551 -7.429 1.00 96.38 88 ILE A O 1
ATOM 655 N N . ALA A 1 89 ? -12.513 -9.613 -8.510 1.00 94.69 89 ALA A N 1
ATOM 656 C CA . ALA A 1 89 ? -11.632 -8.842 -7.631 1.00 94.69 89 ALA A CA 1
ATOM 657 C C . ALA A 1 89 ? -12.083 -8.894 -6.158 1.00 94.69 89 ALA A C 1
ATOM 659 O O . ALA A 1 89 ? -11.260 -9.109 -5.267 1.00 94.69 89 ALA A O 1
ATOM 660 N N . ALA A 1 90 ? -13.388 -8.784 -5.897 1.00 92.62 90 ALA A N 1
ATOM 661 C CA . ALA A 1 90 ? -13.962 -8.932 -4.563 1.00 92.62 90 ALA A CA 1
ATOM 662 C C . ALA A 1 90 ? -13.794 -10.361 -4.012 1.00 92.62 90 ALA A C 1
ATOM 664 O O . ALA A 1 90 ? -13.501 -10.549 -2.831 1.00 92.62 90 ALA A O 1
ATOM 665 N N . ALA A 1 91 ? -13.947 -11.392 -4.852 1.00 94.44 91 ALA A N 1
ATOM 666 C CA . ALA A 1 91 ? -13.715 -12.780 -4.452 1.00 94.44 91 ALA A CA 1
ATOM 667 C C . ALA A 1 91 ? -12.244 -13.052 -4.090 1.00 94.44 91 ALA A C 1
ATOM 669 O O . ALA A 1 91 ? -11.976 -13.733 -3.094 1.00 94.44 91 ALA A O 1
ATOM 670 N N . LEU A 1 92 ? -11.305 -12.478 -4.847 1.00 95.19 92 LEU A N 1
ATOM 671 C CA . LEU A 1 92 ? -9.875 -12.541 -4.550 1.00 95.19 92 LEU A CA 1
ATOM 672 C C . LEU A 1 92 ? -9.550 -11.819 -3.240 1.00 95.19 92 LEU A C 1
ATOM 674 O O . LEU A 1 92 ? -8.888 -12.402 -2.386 1.00 95.19 92 LEU A O 1
ATOM 678 N N . ALA A 1 93 ? -10.081 -10.609 -3.032 1.00 95.44 93 ALA A N 1
ATOM 679 C CA . ALA A 1 93 ? -9.891 -9.856 -1.793 1.00 95.44 93 ALA A CA 1
ATOM 680 C C . ALA A 1 93 ? -10.374 -10.635 -0.556 1.00 95.44 93 ALA A C 1
ATOM 682 O O . ALA A 1 93 ? -9.636 -10.755 0.421 1.00 95.44 93 ALA A O 1
ATOM 683 N N . ARG A 1 94 ? -11.569 -11.246 -0.620 1.00 92.19 94 ARG A N 1
ATOM 684 C CA . ARG A 1 94 ? -12.110 -12.122 0.447 1.00 92.19 94 ARG A CA 1
ATOM 685 C C . ARG A 1 94 ? -11.178 -13.273 0.808 1.00 92.19 94 ARG A C 1
ATOM 687 O O . ARG A 1 94 ? -11.138 -13.706 1.956 1.00 92.19 94 ARG A O 1
ATOM 694 N N . SER A 1 95 ? -10.441 -13.775 -0.173 1.00 92.44 95 SER A N 1
ATOM 695 C CA . SER A 1 95 ? -9.564 -14.932 -0.011 1.00 92.44 95 SER A CA 1
ATOM 696 C C . SER A 1 95 ? -8.121 -14.543 0.324 1.00 92.44 95 SER A C 1
ATOM 698 O O . SER A 1 95 ? -7.315 -15.432 0.570 1.00 92.44 95 SER A O 1
ATOM 700 N N . SER A 1 96 ? -7.779 -13.246 0.340 1.00 93.38 96 SER A N 1
ATOM 701 C CA . SER A 1 96 ? -6.396 -12.770 0.483 1.00 93.38 96 SER A CA 1
ATOM 702 C C . SER A 1 96 ? -6.084 -12.095 1.819 1.00 93.38 96 SER A C 1
ATOM 704 O O . SER A 1 96 ? -4.910 -11.880 2.114 1.00 93.38 96 SER A O 1
ATOM 706 N N . ILE A 1 97 ? -7.089 -11.730 2.625 1.00 95.19 97 ILE A N 1
ATOM 707 C CA . ILE A 1 97 ? -6.837 -11.116 3.937 1.00 95.19 97 ILE A CA 1
ATOM 708 C C . ILE A 1 97 ? -6.266 -12.163 4.891 1.00 95.19 97 ILE A C 1
ATOM 710 O O . ILE A 1 97 ? -6.937 -13.143 5.223 1.00 95.19 97 ILE A O 1
ATOM 714 N N . CYS A 1 98 ? -5.049 -11.916 5.366 1.00 93.38 98 CYS A N 1
ATOM 715 C CA . CYS A 1 98 ? -4.361 -12.753 6.337 1.00 93.38 98 CYS A CA 1
ATOM 716 C C . CYS A 1 98 ? -4.353 -12.092 7.718 1.00 93.38 98 CYS A C 1
ATOM 718 O O . CYS A 1 98 ? -4.263 -10.867 7.850 1.00 93.38 98 CYS A O 1
ATOM 720 N N . THR A 1 99 ? -4.347 -12.913 8.759 1.00 89.88 99 THR A N 1
ATOM 721 C CA . THR A 1 99 ? -4.113 -12.494 10.143 1.00 89.88 99 THR A CA 1
ATOM 722 C C . THR A 1 99 ? -2.791 -13.067 10.634 1.00 89.88 99 THR A C 1
ATOM 724 O O . THR A 1 99 ? -2.421 -14.183 10.281 1.00 89.88 99 THR A O 1
ATOM 727 N N . ALA A 1 100 ? -2.059 -12.298 11.445 1.00 82.44 100 ALA A N 1
ATOM 728 C CA . ALA A 1 100 ? -0.830 -12.771 12.098 1.00 82.44 100 ALA A CA 1
ATOM 729 C C . ALA A 1 100 ? -0.906 -12.742 13.625 1.00 82.44 100 ALA A C 1
ATOM 731 O O . ALA A 1 100 ? -0.162 -13.467 14.275 1.00 82.44 100 ALA A O 1
ATOM 732 N N . ARG A 1 101 ? -1.774 -11.903 14.200 1.00 86.25 101 ARG A N 1
ATOM 733 C CA . ARG A 1 101 ? -2.113 -11.879 15.628 1.00 86.25 101 ARG A CA 1
ATOM 734 C C . ARG A 1 101 ? -3.546 -11.380 15.751 1.00 86.25 101 ARG A C 1
ATOM 736 O O . ARG A 1 101 ? -3.881 -10.397 15.093 1.00 86.25 101 ARG A O 1
ATOM 743 N N . VAL A 1 102 ? -4.373 -12.042 16.551 1.00 88.94 102 VAL A N 1
ATOM 744 C CA . VAL A 1 102 ? -5.728 -11.581 16.878 1.00 88.94 102 VAL A CA 1
ATOM 745 C C . VAL A 1 102 ? -6.002 -11.955 18.325 1.00 88.94 102 VAL A C 1
ATOM 747 O O . VAL A 1 102 ? -6.024 -13.137 18.661 1.00 88.94 102 VAL A O 1
ATOM 750 N N . GLN A 1 103 ? -6.194 -10.958 19.184 1.00 90.44 103 GLN A N 1
ATOM 751 C CA . GLN A 1 103 ? -6.515 -11.181 20.586 1.00 90.44 103 GLN A CA 1
ATOM 752 C C . GLN A 1 103 ? -8.005 -11.526 20.733 1.00 90.44 103 GLN A C 1
ATOM 754 O O . GLN A 1 103 ? -8.857 -10.709 20.362 1.00 90.44 103 GLN A O 1
ATOM 759 N N . PRO A 1 104 ? -8.353 -12.689 21.318 1.00 89.38 104 PRO A N 1
ATOM 760 C CA . PRO A 1 104 ? -9.744 -13.025 21.596 1.00 89.38 104 PRO A CA 1
ATOM 761 C C . PRO A 1 104 ? -10.433 -11.955 22.454 1.00 89.38 104 PRO A C 1
ATOM 763 O O . PRO A 1 104 ? -9.856 -11.461 23.424 1.00 89.38 104 PRO A O 1
ATOM 766 N N . GLY A 1 105 ? -11.668 -11.597 22.091 1.00 89.25 105 GLY A N 1
ATOM 767 C CA . GLY A 1 105 ? -12.486 -10.595 22.790 1.00 89.25 105 GLY A CA 1
ATOM 768 C C . GLY A 1 105 ? -12.243 -9.141 22.367 1.00 89.25 105 GLY A C 1
ATOM 769 O O . GLY A 1 105 ? -13.053 -8.269 22.681 1.00 89.25 105 GLY A O 1
ATOM 770 N N . GLU A 1 106 ? -11.176 -8.856 21.617 1.00 92.19 106 GLU A N 1
ATOM 771 C CA . GLU A 1 106 ? -10.906 -7.502 21.119 1.00 92.19 106 GLU A CA 1
ATOM 772 C C . GLU A 1 106 ? -11.586 -7.219 19.779 1.00 92.19 106 GLU A C 1
ATOM 774 O O . GLU A 1 106 ? -12.150 -6.136 19.596 1.00 92.19 106 GLU A O 1
ATOM 779 N N . PHE A 1 107 ? -11.584 -8.210 18.885 1.00 91.38 107 PHE A N 1
ATOM 780 C CA . PHE A 1 107 ? -12.200 -8.173 17.559 1.00 91.38 107 PHE A CA 1
ATOM 781 C C . PHE A 1 107 ? -13.141 -9.382 17.377 1.00 91.38 107 PHE A C 1
ATOM 783 O O . PHE A 1 107 ? -12.893 -10.427 17.986 1.00 91.38 107 PHE A O 1
ATOM 790 N N . PRO A 1 108 ? -14.213 -9.273 16.566 1.00 95.38 108 PRO A N 1
ATOM 791 C CA . PRO A 1 108 ? -14.572 -8.135 15.714 1.00 95.38 108 PRO A CA 1
ATOM 792 C C . PRO A 1 108 ? -15.103 -6.921 16.491 1.00 95.38 108 PRO A C 1
ATOM 794 O O . PRO A 1 108 ? -15.586 -7.028 17.622 1.00 95.38 108 PRO A O 1
ATOM 797 N N . ILE A 1 109 ? -15.000 -5.745 15.873 1.00 96.19 109 ILE A N 1
ATOM 798 C CA . ILE A 1 109 ? -15.543 -4.486 16.388 1.00 96.19 109 ILE A CA 1
ATOM 799 C C . ILE A 1 109 ? -17.072 -4.590 16.416 1.00 96.19 109 ILE A C 1
ATOM 801 O O . ILE A 1 109 ? -17.699 -4.896 15.408 1.00 96.19 109 ILE A O 1
ATOM 805 N N . GLN A 1 110 ? -17.662 -4.322 17.581 1.00 96.56 110 GLN A N 1
ATOM 806 C CA . GLN A 1 110 ? -19.106 -4.345 17.790 1.00 96.56 110 GLN A CA 1
ATOM 807 C C . GLN A 1 110 ? -19.762 -3.010 17.388 1.00 96.56 110 GLN A C 1
ATOM 809 O O . GLN A 1 110 ? -19.112 -1.966 17.513 1.00 96.56 110 GLN A O 1
ATOM 814 N N . PRO A 1 111 ? -21.050 -2.998 16.988 1.00 96.31 111 PRO A N 1
ATOM 815 C CA . PRO A 1 111 ? -21.739 -1.792 16.508 1.00 96.31 111 PRO A CA 1
ATOM 816 C C . PRO A 1 111 ? -21.716 -0.596 17.477 1.00 96.31 111 PRO A C 1
ATOM 818 O O . PRO A 1 111 ? -21.665 0.558 17.051 1.00 96.31 111 PRO A O 1
ATOM 821 N N . GLN A 1 112 ? -21.719 -0.855 18.787 1.00 96.88 112 GLN A N 1
ATOM 822 C CA . GLN A 1 112 ? -21.685 0.182 19.821 1.00 96.88 112 GLN A CA 1
ATOM 823 C C . GLN A 1 112 ? -20.305 0.819 20.032 1.00 96.88 112 GLN A C 1
ATOM 825 O O . GLN A 1 112 ? -20.228 1.883 20.641 1.00 96.88 112 GLN A O 1
ATOM 830 N N . HIS A 1 113 ? -19.221 0.191 19.564 1.00 98.19 113 HIS A N 1
ATOM 831 C CA . HIS A 1 113 ? -17.874 0.711 19.790 1.00 98.19 113 HIS A CA 1
ATOM 832 C C . HIS A 1 113 ? -17.640 2.011 19.013 1.00 98.19 113 HIS A C 1
ATOM 834 O O . HIS A 1 113 ? -17.891 2.087 17.810 1.00 98.19 113 HIS A O 1
ATOM 840 N N . LYS A 1 114 ? -17.063 3.012 19.673 1.00 98.50 114 LYS A N 1
ATOM 841 C CA . LYS A 1 114 ? -16.484 4.198 19.039 1.00 98.50 114 LYS A CA 1
ATOM 842 C C . LYS A 1 114 ? -15.092 3.865 18.515 1.00 98.50 114 LYS A C 1
ATOM 844 O O . LYS A 1 114 ? -14.239 3.393 19.269 1.00 98.50 114 LYS A O 1
ATOM 849 N N . VAL A 1 115 ? -14.848 4.129 17.235 1.00 98.69 115 VAL A N 1
ATOM 850 C CA . VAL A 1 115 ? -13.607 3.754 16.547 1.00 98.69 115 VAL A CA 1
ATOM 851 C C . VAL A 1 115 ? -12.838 4.994 16.105 1.00 98.69 115 VAL A C 1
ATOM 853 O O . VAL A 1 115 ? -13.377 5.845 15.402 1.00 98.69 115 VAL A O 1
ATOM 856 N N . LEU A 1 116 ? -11.556 5.069 16.463 1.00 98.69 116 LEU A N 1
ATOM 857 C CA . LEU A 1 116 ? -10.610 5.995 15.840 1.00 98.69 116 LEU A CA 1
ATOM 858 C C . LEU A 1 116 ? -9.867 5.264 14.719 1.00 98.69 116 LEU A C 1
ATOM 860 O O . LEU A 1 116 ? -9.118 4.324 14.979 1.00 98.69 116 LEU A O 1
ATOM 864 N N . CYS A 1 117 ? -10.060 5.694 13.477 1.00 98.44 117 CYS A N 1
ATOM 865 C CA . CYS A 1 117 ? -9.382 5.152 12.307 1.00 98.44 117 CYS A CA 1
ATOM 866 C C . CYS A 1 117 ? -8.266 6.098 11.847 1.00 98.44 117 CYS A C 1
ATOM 868 O O . CYS A 1 117 ? -8.526 7.194 11.350 1.00 98.44 117 CYS A O 1
ATOM 870 N N . LEU A 1 118 ? -7.017 5.661 11.974 1.00 98.62 118 LEU A N 1
ATOM 871 C CA . LEU A 1 118 ? -5.826 6.401 11.577 1.00 98.62 118 LEU A CA 1
ATOM 872 C C . LEU A 1 118 ? -5.282 5.858 10.252 1.00 98.62 118 LEU A C 1
ATOM 874 O O . LEU A 1 118 ? -4.853 4.708 10.182 1.00 98.62 118 LEU A O 1
ATOM 878 N N . SER A 1 119 ? -5.249 6.688 9.208 1.00 97.81 119 SER A N 1
ATOM 879 C CA . SER A 1 119 ? -4.562 6.372 7.949 1.00 97.81 119 SER A CA 1
ATOM 880 C C . SER A 1 119 ? -3.162 6.961 7.951 1.00 97.81 119 SER A C 1
ATOM 882 O O . SER A 1 119 ? -3.001 8.175 7.847 1.00 97.81 119 SER A O 1
ATOM 884 N N . LEU A 1 120 ? -2.144 6.107 8.013 1.00 97.69 120 LEU A N 1
ATOM 885 C CA . LEU A 1 120 ? -0.752 6.529 7.920 1.00 97.69 120 LEU A CA 1
ATOM 886 C C . LEU A 1 120 ? -0.391 6.835 6.460 1.00 97.69 120 LEU A C 1
ATOM 888 O O . LEU A 1 120 ? -0.605 6.004 5.571 1.00 97.69 120 LEU A O 1
ATOM 892 N N . ASP A 1 121 ? 0.159 8.022 6.207 1.00 94.50 121 ASP A N 1
ATOM 893 C CA . ASP A 1 121 ? 0.714 8.360 4.897 1.00 94.50 121 ASP A CA 1
ATOM 894 C C . ASP A 1 121 ? 1.939 7.495 4.596 1.00 94.50 121 ASP A C 1
ATOM 896 O O . ASP A 1 121 ? 2.751 7.219 5.481 1.00 94.50 121 ASP A O 1
ATOM 900 N N . ALA A 1 122 ? 2.076 7.073 3.339 1.00 91.75 122 ALA A N 1
ATOM 901 C CA . ALA A 1 122 ? 3.249 6.338 2.883 1.00 91.75 122 ALA A CA 1
ATOM 902 C C . ALA A 1 122 ? 4.413 7.306 2.621 1.00 91.75 122 ALA A C 1
ATOM 904 O O . ALA A 1 122 ? 4.226 8.404 2.099 1.00 91.75 122 ALA A O 1
ATOM 905 N N . SER A 1 123 ? 5.638 6.882 2.935 1.00 87.62 123 SER A N 1
ATOM 906 C CA . SER A 1 123 ? 6.870 7.629 2.636 1.00 87.62 123 SER A CA 1
ATOM 907 C C . SER A 1 123 ? 7.310 7.504 1.177 1.00 87.62 123 SER A C 1
ATOM 909 O O . SER A 1 123 ? 8.322 8.080 0.775 1.00 87.62 123 SER A O 1
ATOM 911 N N . SER A 1 124 ? 6.612 6.687 0.394 1.00 77.94 124 SER A N 1
ATOM 912 C CA . SER A 1 124 ? 6.950 6.410 -0.989 1.00 77.94 124 SER A CA 1
ATOM 913 C C . SER A 1 124 ? 5.701 6.275 -1.847 1.00 77.94 124 SER A C 1
ATOM 915 O O . SER A 1 124 ? 4.653 5.830 -1.382 1.00 77.94 124 SER A O 1
ATOM 917 N N . SER A 1 125 ? 5.835 6.677 -3.107 1.00 73.94 125 SER A N 1
ATOM 918 C CA . SER A 1 125 ? 4.825 6.471 -4.136 1.00 73.94 125 SER A CA 1
ATOM 919 C C . SER A 1 125 ? 5.322 5.391 -5.087 1.00 73.94 125 SER A C 1
ATOM 921 O O . SER A 1 125 ? 6.453 5.456 -5.569 1.00 73.94 125 SER A O 1
ATOM 923 N N . ILE A 1 126 ? 4.482 4.393 -5.338 1.00 73.69 126 ILE A N 1
ATOM 924 C CA . ILE A 1 126 ? 4.646 3.426 -6.426 1.00 73.69 126 ILE A CA 1
ATOM 925 C C . ILE A 1 126 ? 3.389 3.500 -7.292 1.00 73.69 126 ILE A C 1
ATOM 927 O O . ILE A 1 126 ? 2.317 3.822 -6.784 1.00 73.69 126 ILE A O 1
ATOM 931 N N . PHE A 1 127 ? 3.506 3.214 -8.591 1.00 71.50 127 PHE A N 1
ATOM 932 C CA . PHE A 1 127 ? 2.449 3.482 -9.582 1.00 71.50 127 PHE A CA 1
ATOM 933 C C . PHE A 1 127 ? 1.076 2.846 -9.282 1.00 71.50 127 PHE A C 1
ATOM 935 O O . PHE A 1 127 ? 0.073 3.292 -9.825 1.00 71.50 127 PHE A O 1
ATOM 942 N N . TYR A 1 128 ? 1.016 1.833 -8.418 1.00 79.38 128 TYR A N 1
ATOM 943 C CA . TYR A 1 128 ? -0.200 1.109 -8.026 1.00 79.38 128 TYR A CA 1
ATOM 944 C C . TYR A 1 128 ? -0.539 1.266 -6.531 1.00 79.38 128 TYR A C 1
ATOM 946 O O . TYR A 1 128 ? -1.247 0.444 -5.949 1.00 79.38 128 TYR A O 1
ATOM 954 N N . LEU A 1 129 ? -0.024 2.316 -5.885 1.00 84.75 129 LEU A N 1
ATOM 955 C CA . LEU A 1 129 ? -0.408 2.686 -4.528 1.00 84.75 129 LEU A CA 1
ATOM 956 C C . LEU A 1 129 ? -1.715 3.487 -4.546 1.00 84.75 129 LEU A C 1
ATOM 958 O O . LEU A 1 129 ? -1.736 4.653 -4.935 1.00 84.75 129 LEU A O 1
ATOM 962 N N . TYR A 1 130 ? -2.805 2.879 -4.087 1.00 90.31 130 TYR A N 1
ATOM 963 C CA . TYR A 1 130 ? -4.109 3.537 -4.027 1.00 90.31 130 TYR A CA 1
ATOM 964 C C . TYR A 1 130 ? -4.294 4.347 -2.735 1.00 90.31 130 TYR A C 1
ATOM 966 O O . TYR A 1 130 ? -3.582 4.174 -1.742 1.00 90.31 130 TYR A O 1
ATOM 974 N N . SER A 1 131 ? -5.272 5.256 -2.741 1.00 92.06 131 SER A N 1
ATOM 975 C CA . SER A 1 131 ? -5.576 6.122 -1.598 1.00 92.06 131 SER A CA 1
ATOM 976 C C . SER A 1 131 ? -6.104 5.339 -0.391 1.00 92.06 131 SER A C 1
ATOM 978 O O . SER A 1 131 ? -6.862 4.382 -0.536 1.00 92.06 131 SER A O 1
ATOM 980 N N . GLY A 1 132 ? -5.766 5.794 0.820 1.00 92.38 132 GLY A N 1
ATOM 981 C CA . GLY A 1 132 ? -6.324 5.269 2.075 1.00 92.38 132 GLY A CA 1
ATOM 982 C C . GLY A 1 132 ? -7.757 5.689 2.331 1.00 92.38 132 GLY A C 1
ATOM 983 O O . GLY A 1 132 ? -8.429 5.104 3.178 1.00 92.38 132 GLY A O 1
ATOM 984 N N . SER A 1 133 ? -8.240 6.691 1.591 1.00 94.94 133 SER A N 1
ATOM 985 C CA . SER A 1 133 ? -9.645 7.082 1.640 1.00 94.94 133 SER A CA 1
ATOM 986 C C . SER A 1 133 ? -10.568 5.937 1.232 1.00 94.94 133 SER A C 1
ATOM 988 O O . SER A 1 133 ? -11.702 5.911 1.679 1.00 94.94 133 SER A O 1
ATOM 990 N N . PHE A 1 134 ? -10.097 4.956 0.455 1.00 96.12 134 PHE A N 1
ATOM 991 C CA . PHE A 1 134 ? -10.888 3.772 0.122 1.00 96.12 134 PHE A CA 1
ATOM 992 C C . PHE A 1 134 ? -11.262 2.961 1.363 1.00 96.12 134 PHE A C 1
ATOM 994 O O . PHE A 1 134 ? -12.442 2.680 1.557 1.00 96.12 134 PHE A O 1
ATOM 1001 N N . PHE A 1 135 ? -10.300 2.662 2.241 1.00 97.69 135 PHE A N 1
ATOM 1002 C CA . PHE A 1 135 ? -10.585 2.032 3.527 1.00 97.69 135 PHE A CA 1
ATOM 1003 C C . PHE A 1 135 ? -11.444 2.935 4.406 1.00 97.69 135 PHE A C 1
ATOM 1005 O O . PHE A 1 135 ? -12.455 2.479 4.921 1.00 97.69 135 PHE A O 1
ATOM 1012 N N . MET A 1 136 ? -11.062 4.207 4.577 1.00 96.19 136 MET A N 1
ATOM 1013 C CA . MET A 1 136 ? -11.773 5.117 5.484 1.00 96.19 136 MET A CA 1
ATOM 1014 C C . MET A 1 136 ? -13.246 5.281 5.086 1.00 96.19 136 MET A C 1
ATOM 1016 O O . MET A 1 136 ? -14.120 5.188 5.944 1.00 96.19 136 MET A O 1
ATOM 1020 N N . ASN A 1 137 ? -13.527 5.437 3.790 1.00 96.31 137 ASN A N 1
ATOM 1021 C CA . ASN A 1 137 ? -14.886 5.543 3.264 1.00 96.31 137 ASN A CA 1
ATOM 1022 C C . ASN A 1 137 ? -15.652 4.225 3.425 1.00 96.31 137 ASN A C 1
ATOM 1024 O O . ASN A 1 137 ? -16.783 4.243 3.897 1.00 96.31 137 ASN A O 1
ATOM 1028 N N . ALA A 1 138 ? -15.039 3.086 3.081 1.00 96.62 138 ALA A N 1
ATOM 1029 C CA . ALA A 1 138 ? -15.676 1.780 3.249 1.00 96.62 138 ALA A CA 1
ATOM 1030 C C . ALA A 1 138 ? -15.977 1.473 4.724 1.00 96.62 138 ALA A C 1
ATOM 1032 O O . ALA A 1 138 ? -17.028 0.932 5.046 1.00 96.62 138 ALA A O 1
ATOM 1033 N N . PHE A 1 139 ? -15.075 1.837 5.634 1.00 97.06 139 PHE A N 1
ATOM 1034 C CA . PHE A 1 139 ? -15.271 1.638 7.063 1.00 97.06 139 PHE A CA 1
ATOM 1035 C C . PHE A 1 139 ? -16.388 2.538 7.605 1.00 97.06 139 PHE A C 1
ATOM 1037 O O . PHE A 1 139 ? -17.226 2.061 8.360 1.00 97.06 139 PHE A O 1
ATOM 1044 N N . ALA A 1 140 ? -16.445 3.807 7.186 1.00 96.06 140 ALA A N 1
ATOM 1045 C CA . ALA A 1 140 ? -17.513 4.735 7.566 1.00 96.06 140 ALA A CA 1
ATOM 1046 C C . ALA A 1 140 ? -18.885 4.373 6.974 1.00 96.06 140 ALA A C 1
ATOM 1048 O O . ALA A 1 140 ? -19.906 4.620 7.607 1.00 96.06 140 ALA A O 1
ATOM 1049 N N . GLU A 1 141 ? -18.922 3.749 5.794 1.00 96.81 141 GLU A N 1
ATOM 1050 C CA . GLU A 1 141 ? -20.148 3.185 5.212 1.00 96.81 141 GLU A CA 1
ATOM 1051 C C . GLU A 1 141 ? -20.682 2.008 6.046 1.00 96.81 141 GLU A C 1
ATOM 1053 O O . GLU A 1 141 ? -21.891 1.829 6.171 1.00 96.81 141 GLU A O 1
ATOM 1058 N N . LEU A 1 142 ? -19.782 1.205 6.621 1.00 96.94 142 LEU A N 1
ATOM 1059 C CA . LEU A 1 142 ? -20.123 -0.028 7.333 1.00 96.94 142 LEU A CA 1
ATOM 1060 C C . LEU A 1 142 ? -20.259 0.147 8.856 1.00 96.94 142 LEU A C 1
ATOM 1062 O O . LEU A 1 142 ? -20.815 -0.734 9.510 1.00 96.94 142 LEU A O 1
ATOM 1066 N N . HIS A 1 143 ? -19.763 1.248 9.433 1.00 97.75 143 HIS A N 1
ATOM 1067 C CA . HIS A 1 143 ? -19.774 1.498 10.878 1.00 97.75 143 HIS A CA 1
ATOM 1068 C C . HIS A 1 143 ? -20.052 2.967 11.212 1.00 97.75 143 HIS A C 1
ATOM 1070 O O . HIS A 1 143 ? -19.259 3.851 10.899 1.00 97.75 143 HIS A O 1
ATOM 1076 N N . ALA A 1 144 ? -21.155 3.225 11.919 1.00 95.69 144 ALA A N 1
ATOM 1077 C CA . ALA A 1 144 ? -21.653 4.582 12.163 1.00 95.69 144 ALA A CA 1
ATOM 1078 C C . ALA A 1 144 ? -20.790 5.420 13.129 1.00 95.69 144 ALA A C 1
ATOM 1080 O O . ALA A 1 144 ? -20.763 6.644 13.028 1.00 95.69 144 ALA A O 1
ATOM 1081 N N . ASN A 1 145 ? -20.084 4.784 14.069 1.00 97.06 145 ASN A N 1
ATOM 1082 C CA . ASN A 1 145 ? -19.344 5.468 15.136 1.00 97.06 145 ASN A CA 1
ATOM 1083 C C . ASN A 1 145 ? -17.836 5.510 14.847 1.00 97.06 145 ASN A C 1
ATOM 1085 O O . ASN A 1 145 ? -17.036 5.018 15.647 1.00 97.06 145 ASN A O 1
ATOM 1089 N N . VAL A 1 146 ? -17.440 6.065 13.697 1.00 97.81 146 VAL A N 1
ATOM 1090 C CA . VAL A 1 146 ? -16.028 6.193 13.307 1.00 97.81 146 VAL A CA 1
ATOM 1091 C C . VAL A 1 146 ? -15.587 7.651 13.186 1.00 97.81 146 VAL A C 1
ATOM 1093 O O . VAL A 1 146 ? -16.237 8.470 12.544 1.00 97.81 146 VAL A O 1
ATOM 1096 N N . THR A 1 147 ? -14.423 7.952 13.756 1.00 98.06 147 THR A N 1
ATOM 1097 C CA . THR A 1 147 ? -13.669 9.178 13.482 1.00 98.06 147 THR A CA 1
ATOM 1098 C C . THR A 1 147 ? -12.431 8.808 12.684 1.00 98.06 147 THR A C 1
ATOM 1100 O O . THR A 1 147 ? -11.633 7.984 13.125 1.00 98.06 147 THR A O 1
ATOM 1103 N N . THR A 1 148 ? -12.250 9.413 11.514 1.00 97.00 148 THR A N 1
ATOM 1104 C CA . THR A 1 148 ? -11.105 9.146 10.635 1.00 97.00 148 THR A CA 1
ATOM 1105 C C . THR A 1 148 ? -10.093 10.284 10.686 1.00 97.00 148 THR A C 1
ATOM 1107 O O . THR A 1 148 ? -10.478 11.452 10.665 1.00 97.00 148 THR A O 1
ATOM 1110 N N . GLN A 1 149 ? -8.801 9.964 10.682 1.00 96.69 149 GLN A N 1
ATOM 1111 C CA . GLN A 1 149 ? -7.726 10.952 10.629 1.00 96.69 149 GLN A CA 1
ATOM 1112 C C . GLN A 1 149 ? -6.545 10.435 9.799 1.00 96.69 149 GLN A C 1
ATOM 1114 O O . GLN A 1 149 ? -6.068 9.320 10.001 1.00 96.69 149 GLN A O 1
ATOM 1119 N N . THR A 1 150 ? -6.025 11.272 8.903 1.00 97.31 150 THR A N 1
ATOM 1120 C CA . THR A 1 150 ? -4.761 11.004 8.201 1.00 97.31 150 THR A CA 1
ATOM 1121 C C . THR A 1 150 ? -3.570 11.449 9.052 1.00 97.31 150 THR A C 1
ATOM 1123 O O . THR A 1 150 ? -3.619 12.484 9.721 1.00 97.31 150 THR A O 1
ATOM 1126 N N . VAL A 1 151 ? -2.488 10.672 9.026 1.00 98.06 151 VAL A N 1
ATOM 1127 C CA . VAL A 1 151 ? -1.272 10.895 9.813 1.00 98.06 151 VAL A CA 1
ATOM 1128 C C . VAL A 1 151 ? -0.062 11.010 8.888 1.00 98.06 151 VAL A C 1
ATOM 1130 O O . VAL A 1 151 ? 0.415 10.011 8.344 1.00 98.06 151 VAL A O 1
ATOM 1133 N N . SER A 1 152 ? 0.471 12.230 8.785 1.00 97.19 152 SER A N 1
ATOM 1134 C CA . SER A 1 152 ? 1.685 12.536 8.020 1.00 97.19 152 SER A CA 1
ATOM 1135 C C . SER A 1 152 ? 2.892 11.714 8.486 1.00 97.19 152 SER A C 1
ATOM 1137 O O . SER A 1 152 ? 3.063 11.443 9.679 1.00 97.19 152 SER A O 1
ATOM 1139 N N . THR A 1 153 ? 3.792 11.396 7.555 1.00 97.25 153 THR A N 1
ATOM 1140 C CA . THR A 1 153 ? 5.102 10.790 7.849 1.00 97.25 153 THR A CA 1
ATOM 1141 C C . THR A 1 153 ? 5.964 11.663 8.767 1.00 97.25 153 THR A C 1
ATOM 1143 O O . THR A 1 153 ? 6.807 11.127 9.489 1.00 97.25 153 THR A O 1
ATOM 1146 N N . SER A 1 154 ? 5.727 12.979 8.786 1.00 97.06 154 SER A N 1
ATOM 1147 C CA . SER A 1 154 ? 6.439 13.984 9.584 1.00 97.06 154 SER A CA 1
ATOM 1148 C C . SER A 1 154 ? 5.703 14.423 10.860 1.00 97.06 154 SER A C 1
ATOM 1150 O O . SER A 1 154 ? 6.034 15.466 11.422 1.00 97.06 154 SER A O 1
ATOM 1152 N N . ILE A 1 155 ? 4.710 13.655 11.331 1.00 98.38 155 ILE A N 1
ATOM 1153 C CA . ILE A 1 155 ? 3.912 14.004 12.519 1.00 98.38 155 ILE A CA 1
ATOM 1154 C C . ILE A 1 155 ? 4.784 14.389 13.732 1.00 98.38 155 ILE A C 1
ATOM 1156 O O . ILE A 1 155 ? 5.658 13.634 14.175 1.00 98.38 155 ILE A O 1
ATOM 1160 N N . SER A 1 156 ? 4.524 15.567 14.305 1.00 98.50 156 SER A N 1
ATOM 1161 C CA . SER A 1 156 ? 5.296 16.115 15.422 1.00 98.50 156 SER A CA 1
ATOM 1162 C C . SER A 1 156 ? 5.011 15.393 16.745 1.00 98.50 156 SER A C 1
ATOM 1164 O O . SER A 1 156 ? 3.995 14.717 16.907 1.00 98.50 156 SER A O 1
ATOM 1166 N N . ALA A 1 157 ? 5.889 15.563 17.739 1.00 98.38 157 ALA A N 1
ATOM 1167 C CA . ALA A 1 157 ? 5.676 14.992 19.071 1.00 98.38 157 ALA A CA 1
ATOM 1168 C C . ALA A 1 157 ? 4.385 15.501 19.740 1.00 98.38 157 ALA A C 1
ATOM 1170 O O . ALA A 1 157 ? 3.656 14.707 20.333 1.00 98.38 157 ALA A O 1
ATOM 1171 N N . SER A 1 158 ? 4.066 16.792 19.592 1.00 98.44 158 SER A N 1
ATOM 1172 C CA . SER A 1 158 ? 2.836 17.378 20.137 1.00 98.44 158 SER A CA 1
ATOM 1173 C C . SER A 1 158 ? 1.583 16.836 19.450 1.00 98.44 158 SER A C 1
ATOM 1175 O O . SER A 1 158 ? 0.611 16.508 20.126 1.00 98.44 158 SER A O 1
ATOM 1177 N N . GLN A 1 159 ? 1.616 16.658 18.125 1.00 98.62 159 GLN A N 1
ATOM 1178 C CA . GLN A 1 159 ? 0.516 16.043 17.379 1.00 98.62 159 GLN A CA 1
ATOM 1179 C C . GLN A 1 159 ? 0.299 14.586 17.800 1.00 98.62 159 GLN A C 1
ATOM 1181 O O . GLN A 1 159 ? -0.841 14.178 18.009 1.00 98.62 159 GLN A O 1
ATOM 1186 N N . ARG A 1 160 ? 1.375 13.805 17.988 1.00 98.69 160 ARG A N 1
ATOM 1187 C CA . ARG A 1 160 ? 1.259 12.430 18.503 1.00 98.69 160 ARG A CA 1
ATOM 1188 C C . ARG A 1 160 ? 0.635 12.400 19.894 1.00 98.69 160 ARG A C 1
ATOM 1190 O O . ARG A 1 160 ? -0.294 11.631 20.112 1.00 98.69 160 ARG A O 1
ATOM 1197 N N . ALA A 1 161 ? 1.099 13.255 20.806 1.00 98.56 161 ALA A N 1
ATOM 1198 C CA . ALA A 1 161 ? 0.548 13.349 22.156 1.00 98.56 161 ALA A CA 1
ATOM 1199 C C . ALA A 1 161 ? -0.948 13.711 22.144 1.00 98.56 161 ALA A C 1
ATOM 1201 O O . ALA A 1 161 ? -1.727 13.114 22.885 1.00 98.56 161 ALA A O 1
ATOM 1202 N N . ALA A 1 162 ? -1.367 14.620 21.258 1.00 98.69 162 ALA A N 1
ATOM 1203 C CA . ALA A 1 162 ? -2.774 14.975 21.087 1.00 98.69 162 ALA A CA 1
ATOM 1204 C C . ALA A 1 162 ? -3.622 13.792 20.587 1.00 98.69 162 ALA A C 1
ATOM 1206 O O . ALA A 1 162 ? -4.699 13.549 21.129 1.00 98.69 162 ALA A O 1
ATOM 1207 N N . ILE A 1 163 ? -3.133 13.017 19.608 1.00 98.75 163 ILE A N 1
ATOM 1208 C CA . ILE A 1 163 ? -3.826 11.806 19.131 1.00 98.75 163 ILE A CA 1
ATOM 1209 C C . ILE A 1 163 ? -3.947 10.777 20.259 1.00 98.75 163 ILE A C 1
ATOM 1211 O O . ILE A 1 163 ? -5.031 10.243 20.477 1.00 98.75 163 ILE A O 1
ATOM 1215 N N . VAL A 1 164 ? -2.864 10.519 20.999 1.00 98.75 164 VAL A N 1
ATOM 1216 C CA . VAL A 1 164 ? -2.864 9.559 22.115 1.00 98.75 164 VAL A CA 1
ATOM 1217 C C . VAL A 1 164 ? -3.832 10.001 23.212 1.00 98.75 164 VAL A C 1
ATOM 1219 O O . VAL A 1 164 ? -4.632 9.191 23.673 1.00 98.75 164 VAL A O 1
ATOM 1222 N N . SER A 1 165 ? -3.837 11.282 23.583 1.00 98.56 165 SER A N 1
ATOM 1223 C CA . SER A 1 165 ? -4.786 11.821 24.561 1.00 98.56 165 SER A CA 1
ATOM 1224 C C . SER A 1 165 ? -6.236 11.685 24.084 1.00 98.56 165 SER A C 1
ATOM 1226 O O . SER A 1 165 ? -7.072 11.144 24.806 1.00 98.56 165 SER A O 1
ATOM 1228 N N . ASN A 1 166 ? -6.529 12.075 22.839 1.00 98.50 166 ASN A N 1
ATOM 1229 C CA . ASN A 1 166 ? -7.8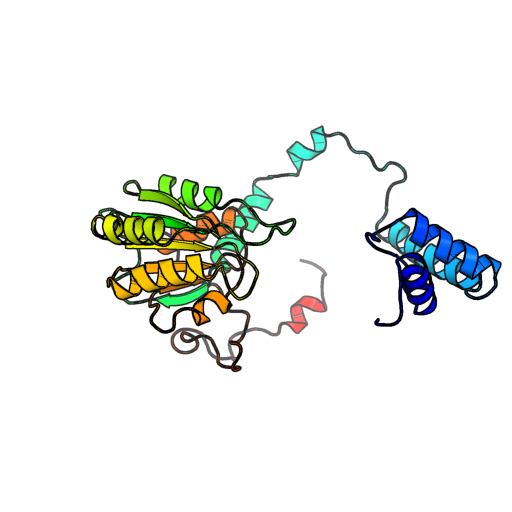70 11.955 22.265 1.00 98.50 166 ASN A CA 1
ATOM 1230 C C . ASN A 1 166 ? -8.323 10.493 22.105 1.00 98.50 166 ASN A C 1
ATOM 1232 O O . ASN A 1 166 ? -9.516 10.202 22.157 1.00 98.50 166 ASN A O 1
ATOM 1236 N N . SER A 1 167 ? -7.382 9.557 21.949 1.00 98.56 167 SER A N 1
ATOM 1237 C CA . SER A 1 167 ? -7.682 8.132 21.795 1.00 98.56 167 SER A CA 1
ATOM 1238 C C . SER A 1 167 ? -8.390 7.512 23.007 1.00 98.56 167 SER A C 1
ATOM 1240 O O . SER A 1 167 ? -9.021 6.466 22.875 1.00 98.56 167 SER A O 1
ATOM 1242 N N . ALA A 1 168 ? -8.352 8.167 24.175 1.00 98.25 168 ALA A N 1
ATOM 1243 C CA . ALA A 1 168 ? -9.096 7.750 25.362 1.00 98.25 168 ALA A CA 1
ATOM 1244 C C . ALA A 1 168 ? -10.625 7.789 25.175 1.00 98.25 168 ALA A C 1
ATOM 1246 O O . ALA A 1 168 ? -11.336 7.086 25.886 1.00 98.25 168 ALA A O 1
ATOM 1247 N N . ASN A 1 169 ? -11.122 8.564 24.203 1.00 98.44 169 ASN A N 1
ATOM 1248 C CA . ASN A 1 169 ? -12.548 8.695 23.891 1.00 98.44 169 ASN A CA 1
ATOM 1249 C C . ASN A 1 169 ? -13.101 7.563 23.004 1.00 98.44 169 ASN A C 1
ATOM 1251 O O . ASN A 1 169 ? -14.285 7.582 22.658 1.00 98.44 169 ASN A O 1
ATOM 1255 N N . PHE A 1 170 ? -12.251 6.616 22.598 1.00 98.69 170 PHE A N 1
ATOM 1256 C CA . PHE A 1 170 ? -12.582 5.556 21.651 1.00 98.69 170 PHE A CA 1
ATOM 1257 C C . PHE A 1 170 ? -12.363 4.177 22.270 1.00 98.69 170 PHE A C 1
ATOM 1259 O O . PHE A 1 170 ? -11.391 3.943 22.989 1.00 98.69 170 PHE A O 1
ATOM 1266 N N . ASP A 1 171 ? -13.248 3.245 21.933 1.00 98.44 171 ASP A N 1
ATOM 1267 C CA . ASP A 1 171 ? -13.193 1.859 22.400 1.00 98.44 171 ASP A CA 1
ATOM 1268 C C . ASP A 1 171 ? -12.187 1.029 21.596 1.00 98.44 171 ASP A C 1
ATOM 1270 O O . ASP A 1 171 ? -11.637 0.042 22.092 1.00 98.44 171 ASP A O 1
ATOM 1274 N N . ARG A 1 172 ? -11.976 1.391 20.325 1.00 98.25 172 ARG A N 1
ATOM 1275 C CA . ARG A 1 172 ? -11.097 0.691 19.382 1.00 98.25 172 ARG A CA 1
ATOM 1276 C C . ARG A 1 172 ? -10.307 1.683 18.544 1.00 98.25 172 ARG A C 1
ATOM 1278 O O . ARG A 1 172 ? -10.815 2.737 18.161 1.00 98.25 172 ARG A O 1
ATOM 1285 N N . ILE A 1 173 ? -9.078 1.308 18.212 1.00 98.69 173 ILE A N 1
ATOM 1286 C CA . ILE A 1 173 ? -8.234 2.058 17.287 1.00 98.69 173 ILE A CA 1
ATOM 1287 C C . ILE A 1 173 ? -7.869 1.154 16.122 1.00 98.69 173 ILE A C 1
ATOM 1289 O O . ILE A 1 173 ? -7.325 0.067 16.308 1.00 98.69 173 ILE A O 1
ATOM 1293 N N . VAL A 1 174 ? -8.144 1.625 14.913 1.00 98.75 174 VAL A N 1
ATOM 1294 C CA . VAL A 1 174 ? -7.714 0.980 13.677 1.00 98.75 174 VAL A CA 1
ATOM 1295 C C . VAL A 1 174 ? -6.631 1.846 13.062 1.00 98.75 174 VAL A C 1
ATOM 1297 O O . VAL A 1 174 ? -6.851 3.020 12.790 1.00 98.75 174 VAL A O 1
ATOM 1300 N N . VAL A 1 175 ? -5.455 1.277 12.846 1.00 98.75 175 VAL A N 1
ATOM 1301 C CA . VAL A 1 175 ? -4.351 1.934 12.150 1.00 98.75 175 VAL A CA 1
ATOM 1302 C C . VAL A 1 175 ? -4.169 1.231 10.821 1.00 98.75 175 VAL A C 1
ATOM 1304 O O . VAL A 1 175 ? -3.941 0.024 10.796 1.00 98.75 175 VAL A O 1
ATOM 1307 N N . ILE A 1 176 ? -4.248 1.967 9.718 1.00 98.38 176 ILE A N 1
ATOM 1308 C CA . ILE A 1 176 ? -3.962 1.429 8.391 1.00 98.38 176 ILE A CA 1
ATOM 1309 C C . ILE A 1 176 ? -2.665 2.009 7.843 1.00 98.38 176 ILE A C 1
ATOM 1311 O O . ILE A 1 176 ? -2.381 3.197 7.999 1.00 98.38 176 ILE A O 1
ATOM 1315 N N . SER A 1 177 ? -1.903 1.181 7.138 1.00 96.56 177 SER A N 1
ATOM 1316 C CA . SER A 1 177 ? -0.730 1.609 6.380 1.00 96.56 177 SER A CA 1
ATOM 1317 C C . SER A 1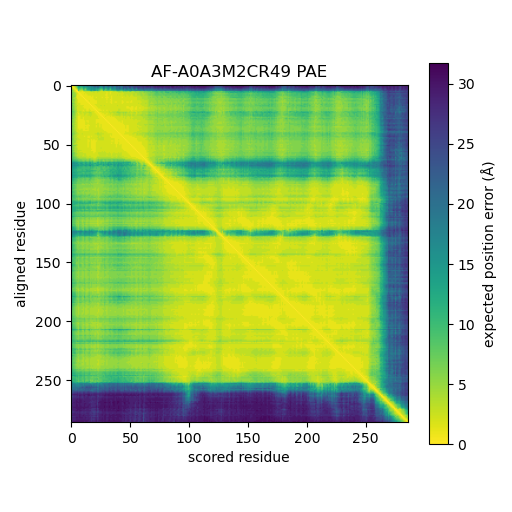 177 ? -0.751 1.001 4.990 1.00 96.56 177 SER A C 1
ATOM 1319 O O . SER A 1 177 ? -1.130 -0.154 4.806 1.00 96.56 177 SER A O 1
ATOM 1321 N N . ARG A 1 178 ? -0.326 1.786 4.003 1.00 94.44 178 ARG A N 1
ATOM 1322 C CA . ARG A 1 178 ? -0.151 1.341 2.613 1.00 94.44 178 ARG A CA 1
ATOM 1323 C C . ARG A 1 178 ? 1.321 1.350 2.195 1.00 94.44 178 ARG A C 1
ATOM 1325 O O . ARG A 1 178 ? 1.633 1.238 1.018 1.00 94.44 178 ARG A O 1
ATOM 1332 N N . GLU A 1 179 ? 2.229 1.508 3.155 1.00 93.19 179 GLU A N 1
ATOM 1333 C CA . GLU A 1 179 ? 3.665 1.499 2.895 1.00 93.19 179 GLU A CA 1
ATOM 1334 C C . GLU A 1 179 ? 4.117 0.100 2.453 1.00 93.19 179 GLU A C 1
ATOM 1336 O O . GLU A 1 179 ? 3.886 -0.893 3.150 1.00 93.19 179 GLU A O 1
ATOM 1341 N N . TRP A 1 180 ? 4.764 0.023 1.290 1.00 89.06 180 TRP A N 1
ATOM 1342 C CA . TRP A 1 180 ? 5.288 -1.235 0.747 1.00 89.06 180 TRP A CA 1
ATOM 1343 C C . TRP A 1 180 ? 6.658 -1.580 1.336 1.00 89.06 180 TRP A C 1
ATOM 1345 O O . TRP A 1 180 ? 7.054 -2.747 1.343 1.00 89.06 180 TRP A O 1
ATOM 1355 N N . LYS A 1 181 ? 7.375 -0.580 1.867 1.00 91.19 181 LYS A N 1
ATOM 1356 C CA . LYS A 1 181 ? 8.637 -0.794 2.576 1.00 91.19 181 LYS A CA 1
ATOM 1357 C C . LYS A 1 181 ? 8.418 -1.598 3.868 1.00 91.19 181 LYS A C 1
ATOM 1359 O O . LYS A 1 181 ? 7.375 -1.444 4.510 1.00 91.19 181 LYS A O 1
ATOM 1364 N N . PRO A 1 182 ? 9.418 -2.391 4.306 1.00 90.31 182 PRO A N 1
ATOM 1365 C CA . PRO A 1 182 ? 9.357 -3.158 5.555 1.00 90.31 182 PRO A CA 1
ATOM 1366 C C . PRO A 1 182 ? 9.137 -2.331 6.825 1.00 90.31 182 PRO A C 1
ATOM 1368 O O . PRO A 1 182 ? 8.726 -2.878 7.844 1.00 90.31 182 PRO A O 1
ATOM 1371 N N . THR A 1 183 ? 9.404 -1.028 6.773 1.00 91.56 183 THR A N 1
ATOM 1372 C CA . THR A 1 183 ? 9.233 -0.086 7.881 1.00 91.56 183 THR A CA 1
ATOM 1373 C C . THR A 1 183 ? 8.466 1.149 7.423 1.00 91.56 183 THR A C 1
ATOM 1375 O O . THR A 1 183 ? 8.451 1.484 6.237 1.00 91.56 183 THR A O 1
ATOM 1378 N N . ILE A 1 184 ? 7.834 1.829 8.379 1.00 94.69 184 ILE A N 1
ATOM 1379 C CA . ILE A 1 184 ? 7.204 3.143 8.184 1.00 94.69 184 ILE A CA 1
ATOM 1380 C C . ILE A 1 184 ? 8.079 4.244 8.804 1.00 94.69 184 ILE A C 1
ATOM 1382 O O . ILE A 1 184 ? 9.165 3.965 9.318 1.00 94.69 184 ILE A O 1
ATOM 1386 N N . SER A 1 185 ? 7.641 5.508 8.762 1.00 96.69 185 SER A N 1
ATOM 1387 C CA . SER A 1 185 ? 8.429 6.589 9.365 1.00 96.69 185 SER A CA 1
ATOM 1388 C C . SER A 1 185 ? 8.583 6.387 10.877 1.00 96.69 185 SER A C 1
ATOM 1390 O O . SER A 1 185 ? 7.643 5.980 11.559 1.00 96.69 185 SER A O 1
ATOM 1392 N N . SER A 1 186 ? 9.750 6.723 11.433 1.00 97.38 186 SER A N 1
ATOM 1393 C CA . SER A 1 186 ? 10.008 6.595 12.876 1.00 97.38 186 SER A CA 1
ATOM 1394 C C . SER A 1 186 ? 9.005 7.381 13.732 1.00 97.38 186 SER A C 1
ATOM 1396 O O . SER A 1 186 ? 8.627 6.937 14.815 1.00 97.38 186 SER A O 1
ATOM 1398 N N . ALA A 1 187 ? 8.510 8.517 13.229 1.00 98.19 187 ALA A N 1
ATOM 1399 C CA . ALA A 1 187 ? 7.463 9.295 13.882 1.00 98.19 187 ALA A CA 1
ATOM 1400 C C . ALA A 1 187 ? 6.125 8.537 13.940 1.00 98.19 187 ALA A C 1
ATOM 1402 O O . ALA A 1 187 ? 5.471 8.529 14.983 1.00 98.19 187 ALA A O 1
ATOM 1403 N N . GLN A 1 188 ? 5.725 7.862 12.860 1.00 98.44 188 GLN A N 1
ATOM 1404 C CA . GLN A 1 188 ? 4.527 7.021 12.854 1.00 98.44 188 GLN A CA 1
ATOM 1405 C C . GLN A 1 188 ? 4.716 5.759 13.714 1.00 98.44 188 GLN A C 1
ATOM 1407 O O . GLN A 1 188 ? 3.789 5.378 14.427 1.00 98.44 188 GLN A O 1
ATOM 1412 N N . VAL A 1 189 ? 5.920 5.163 13.734 1.00 98.44 189 VAL A N 1
ATOM 1413 C CA . VAL A 1 189 ? 6.257 4.060 14.657 1.00 98.44 189 VAL A CA 1
ATOM 1414 C C . VAL A 1 189 ? 6.034 4.471 16.108 1.00 98.44 189 VAL A C 1
ATOM 1416 O O . VAL A 1 189 ? 5.347 3.768 16.851 1.00 98.44 189 VAL A O 1
ATOM 1419 N N . ALA A 1 190 ? 6.554 5.640 16.487 1.00 98.56 190 ALA A N 1
ATOM 1420 C CA . ALA A 1 190 ? 6.409 6.187 17.830 1.00 98.56 190 ALA A CA 1
ATOM 1421 C C . ALA A 1 190 ? 4.947 6.489 18.198 1.00 98.56 190 ALA A C 1
ATOM 1423 O O . ALA A 1 190 ? 4.577 6.344 19.358 1.00 98.56 190 ALA A O 1
ATOM 1424 N N . LEU A 1 191 ? 4.104 6.891 17.236 1.00 98.81 191 LEU A N 1
ATOM 1425 C CA . LEU A 1 191 ? 2.671 7.089 17.484 1.00 98.81 191 LEU A CA 1
ATOM 1426 C C . LEU A 1 191 ? 1.991 5.772 17.861 1.00 98.81 191 LEU A C 1
ATOM 1428 O O . LEU A 1 191 ? 1.306 5.709 18.877 1.00 98.81 191 LEU A O 1
ATOM 1432 N N . VAL A 1 192 ? 2.176 4.730 17.048 1.00 98.75 192 VAL A N 1
ATOM 1433 C CA . VAL A 1 192 ? 1.546 3.427 17.299 1.00 98.75 192 VAL A CA 1
ATOM 1434 C C . VAL A 1 192 ? 2.064 2.834 18.607 1.00 98.75 192 VAL A C 1
ATOM 1436 O O . VAL A 1 192 ? 1.256 2.370 19.404 1.00 98.75 192 VAL A O 1
ATOM 1439 N N . GLN A 1 193 ? 3.370 2.934 18.883 1.00 98.62 193 GLN A N 1
ATOM 1440 C CA . GLN A 1 193 ? 3.935 2.493 20.162 1.00 98.62 193 GLN A CA 1
ATOM 1441 C C . GLN A 1 193 ? 3.289 3.231 21.343 1.00 98.62 193 GLN A C 1
ATOM 1443 O O . GLN A 1 193 ? 2.830 2.585 22.276 1.00 98.62 193 GLN A O 1
ATOM 1448 N N . ALA A 1 194 ? 3.150 4.558 21.274 1.00 98.56 194 ALA A N 1
ATOM 1449 C CA . ALA A 1 194 ? 2.525 5.335 22.345 1.00 98.56 194 ALA A CA 1
ATOM 1450 C C . ALA A 1 194 ? 1.041 4.979 22.569 1.00 98.56 194 ALA A C 1
ATOM 1452 O O . ALA A 1 194 ? 0.562 5.022 23.701 1.00 98.56 194 ALA A O 1
ATOM 1453 N N . LEU A 1 195 ? 0.305 4.598 21.518 1.00 98.75 195 LEU A N 1
ATOM 1454 C CA . LEU A 1 195 ? -1.066 4.087 21.651 1.00 98.75 195 LEU A CA 1
ATOM 1455 C C . LEU A 1 195 ? -1.099 2.725 22.362 1.00 98.75 195 LEU A C 1
ATOM 1457 O O . LEU A 1 195 ? -1.969 2.497 23.204 1.00 98.75 195 LEU A O 1
ATOM 1461 N N . LEU A 1 196 ? -0.150 1.838 22.048 1.00 98.50 196 LEU A N 1
ATOM 1462 C CA . LEU A 1 196 ? -0.005 0.543 22.719 1.00 98.50 196 LEU A CA 1
ATOM 1463 C C . LEU A 1 196 ? 0.384 0.716 24.194 1.00 98.50 196 LEU A C 1
ATOM 1465 O O . LEU A 1 196 ? -0.234 0.094 25.055 1.00 98.50 196 LEU A O 1
ATOM 1469 N N . ASP A 1 197 ? 1.337 1.601 24.491 1.00 98.12 197 ASP A N 1
ATOM 1470 C CA . ASP A 1 197 ? 1.796 1.898 25.855 1.00 98.12 197 ASP A CA 1
ATOM 1471 C C . ASP A 1 197 ? 0.684 2.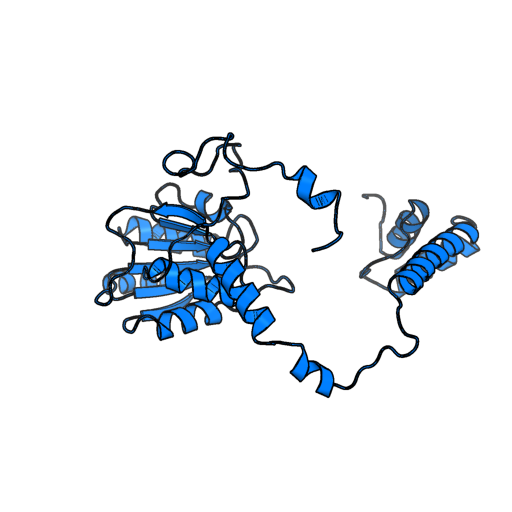535 26.707 1.00 98.12 197 ASP A C 1
ATOM 1473 O O . ASP A 1 197 ? 0.581 2.274 27.903 1.00 98.12 197 ASP A O 1
ATOM 1477 N N . ALA A 1 198 ? -0.218 3.304 26.085 1.00 97.94 198 ALA A N 1
ATOM 1478 C CA . ALA A 1 198 ? -1.434 3.829 26.714 1.00 97.94 198 ALA A CA 1
ATOM 1479 C C . ALA A 1 198 ? -2.551 2.771 26.898 1.00 97.94 198 ALA A C 1
ATOM 1481 O O . ALA A 1 198 ? -3.695 3.109 27.239 1.00 97.94 198 ALA A O 1
ATOM 1482 N N . GLY A 1 199 ? -2.257 1.496 26.626 1.00 97.31 199 GLY A N 1
ATOM 1483 C CA . GLY A 1 199 ? -3.171 0.368 26.797 1.00 97.31 199 GLY A CA 1
ATOM 1484 C C . GLY A 1 199 ? -4.359 0.377 25.836 1.00 97.31 199 GLY A C 1
ATOM 1485 O O . GLY A 1 199 ? -5.399 -0.200 26.149 1.00 97.31 199 GLY A O 1
ATOM 1486 N N . ARG A 1 200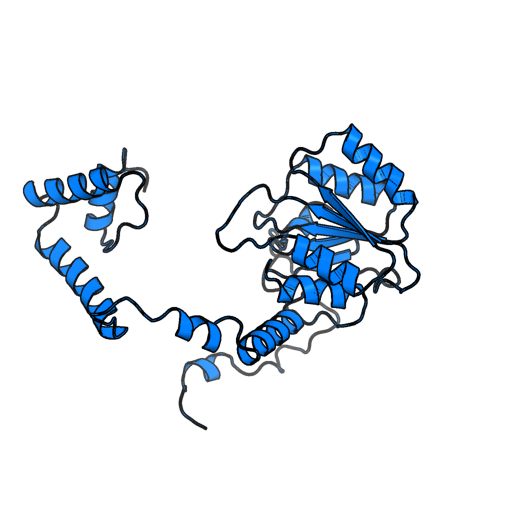 ? -4.263 1.069 24.693 1.00 98.19 200 ARG A N 1
ATOM 1487 C CA . ARG A 1 200 ? -5.368 1.125 23.728 1.00 98.19 200 ARG A CA 1
ATOM 1488 C C . ARG A 1 200 ? -5.513 -0.209 22.991 1.00 98.19 200 ARG A C 1
ATOM 1490 O O . ARG A 1 200 ? -4.532 -0.882 22.674 1.00 98.19 200 ARG A O 1
ATOM 1497 N N . CYS A 1 201 ? -6.750 -0.574 22.660 1.00 98.06 201 CYS A N 1
ATOM 1498 C CA . CYS A 1 201 ? -7.030 -1.728 21.812 1.00 98.06 201 CYS A CA 1
ATOM 1499 C C . CYS A 1 201 ? -6.807 -1.352 20.337 1.00 98.06 201 CYS A C 1
ATOM 1501 O O . CYS A 1 201 ? -7.669 -0.740 19.702 1.00 98.06 201 CYS A O 1
ATOM 1503 N N . VAL A 1 202 ? -5.617 -1.675 19.820 1.00 98.56 202 VAL A N 1
ATOM 1504 C CA . VAL A 1 202 ? -5.174 -1.329 18.462 1.00 98.56 202 VAL A CA 1
ATOM 1505 C C . VAL A 1 202 ? -5.244 -2.552 17.545 1.00 98.56 202 VAL A C 1
ATOM 1507 O O . VAL A 1 202 ? -4.685 -3.601 17.877 1.00 98.56 202 VAL A O 1
ATOM 1510 N N . ALA A 1 203 ? -5.858 -2.395 16.369 1.00 98.31 203 ALA A N 1
ATOM 1511 C CA . ALA A 1 203 ? -5.606 -3.230 15.195 1.00 98.31 203 ALA A CA 1
ATOM 1512 C C . ALA A 1 203 ? -4.771 -2.474 14.172 1.00 98.31 203 ALA A C 1
ATOM 1514 O O . ALA A 1 203 ? -5.164 -1.406 13.703 1.00 98.31 203 ALA A O 1
ATOM 1515 N N . TYR A 1 204 ? -3.638 -3.061 13.797 1.00 98.56 204 TYR A N 1
ATOM 1516 C CA . TYR A 1 204 ? -2.826 -2.570 12.695 1.00 98.56 204 TYR A CA 1
ATOM 1517 C C . TYR A 1 204 ? -3.128 -3.375 11.429 1.00 98.56 204 TYR A C 1
ATOM 1519 O O . TYR A 1 204 ? -3.018 -4.602 11.424 1.00 98.56 204 TYR A O 1
ATOM 1527 N N . CYS A 1 205 ? -3.486 -2.683 10.353 1.00 98.06 205 CYS A N 1
ATOM 1528 C CA . CYS A 1 205 ? -3.816 -3.270 9.061 1.00 98.06 205 CYS A CA 1
ATOM 1529 C C . CYS A 1 205 ? -2.806 -2.797 8.015 1.00 98.06 205 CYS A C 1
ATOM 1531 O O . CYS A 1 205 ? -2.795 -1.627 7.623 1.00 98.06 205 CYS A O 1
ATOM 1533 N N . SER A 1 206 ? -1.955 -3.710 7.551 1.00 96.31 206 SER A N 1
ATOM 1534 C CA . SER A 1 206 ? -1.014 -3.426 6.471 1.00 96.31 206 SER A CA 1
ATOM 1535 C C . SER A 1 206 ? -1.594 -3.817 5.114 1.00 96.31 206 SER A C 1
ATOM 1537 O O . SER A 1 206 ? -1.926 -4.978 4.875 1.00 96.31 206 SER A O 1
ATOM 1539 N N . PHE A 1 207 ? -1.667 -2.857 4.200 1.00 95.44 207 PHE A N 1
ATOM 1540 C CA . PHE A 1 207 ? -2.002 -3.059 2.788 1.00 95.44 207 PHE A CA 1
ATOM 1541 C C . PHE A 1 207 ? -0.767 -3.145 1.885 1.00 95.44 207 PHE A C 1
ATOM 1543 O O . PHE A 1 207 ? -0.899 -3.294 0.675 1.00 95.44 207 PHE A O 1
ATOM 1550 N N . GLY A 1 208 ? 0.425 -3.006 2.460 1.00 90.25 208 GLY A N 1
ATOM 1551 C CA . GLY A 1 208 ? 1.689 -3.131 1.751 1.00 90.25 208 GLY A CA 1
ATOM 1552 C C . GLY A 1 208 ? 2.529 -4.206 2.414 1.00 90.25 208 GLY A C 1
ATOM 1553 O O . GLY A 1 208 ? 2.322 -5.396 2.189 1.00 90.25 208 GLY A O 1
ATOM 1554 N N . SER A 1 209 ? 3.476 -3.788 3.249 1.00 91.44 209 SER A N 1
ATOM 1555 C CA . SER A 1 209 ? 4.445 -4.718 3.811 1.00 91.44 209 SER A CA 1
ATOM 1556 C C . SER A 1 209 ? 3.905 -5.532 4.996 1.00 91.44 209 SER A C 1
ATOM 1558 O O . SER A 1 209 ? 3.494 -4.947 6.006 1.00 91.44 209 SER A O 1
ATOM 1560 N N . PRO A 1 210 ? 3.993 -6.872 4.961 1.00 91.12 210 PRO A N 1
ATOM 1561 C CA . PRO A 1 210 ? 3.675 -7.718 6.113 1.00 91.12 210 PRO A CA 1
ATOM 1562 C C . PRO A 1 210 ? 4.656 -7.528 7.282 1.00 91.12 210 PRO A C 1
ATOM 1564 O O . PRO A 1 210 ? 4.346 -7.881 8.418 1.00 91.12 210 PRO A O 1
ATOM 1567 N N . TYR A 1 211 ? 5.832 -6.948 7.026 1.00 91.81 211 TYR A N 1
ATOM 1568 C CA . TYR A 1 211 ? 6.918 -6.817 7.998 1.00 91.81 211 TYR A CA 1
ATOM 1569 C C . TYR A 1 211 ? 6.731 -5.678 9.003 1.00 91.81 211 TYR A C 1
ATOM 1571 O O . TYR A 1 211 ? 7.488 -5.594 9.968 1.00 91.81 211 TYR A O 1
ATOM 1579 N N . HIS A 1 212 ? 5.687 -4.849 8.856 1.00 93.25 212 HIS A N 1
ATOM 1580 C CA . HIS A 1 212 ? 5.366 -3.818 9.852 1.00 93.25 212 HIS A CA 1
ATOM 1581 C C . HIS A 1 212 ? 5.116 -4.407 11.243 1.00 93.25 212 HIS A C 1
ATOM 1583 O O . HIS A 1 212 ? 5.357 -3.718 12.231 1.00 93.25 212 HIS A O 1
ATOM 1589 N N . ILE A 1 213 ? 4.694 -5.675 11.327 1.00 90.56 213 ILE A N 1
ATOM 1590 C CA . ILE A 1 213 ? 4.504 -6.410 12.585 1.00 90.56 213 ILE A CA 1
ATOM 1591 C C . ILE A 1 213 ? 5.772 -6.453 13.454 1.00 90.56 213 ILE A C 1
ATOM 1593 O O . ILE A 1 213 ? 5.677 -6.495 14.680 1.00 90.56 213 ILE A O 1
ATOM 1597 N N . ASN A 1 214 ? 6.955 -6.375 12.838 1.00 90.44 214 ASN A N 1
ATOM 1598 C CA . ASN A 1 214 ? 8.242 -6.438 13.532 1.00 90.44 214 ASN A CA 1
ATOM 1599 C C . ASN A 1 214 ? 8.602 -5.135 14.254 1.00 90.44 214 ASN A C 1
ATOM 1601 O O . ASN A 1 214 ? 9.526 -5.118 15.060 1.00 90.44 214 ASN A O 1
ATOM 1605 N N . GLN A 1 215 ? 7.863 -4.052 14.002 1.00 93.00 215 GLN A N 1
ATOM 1606 C CA . GLN A 1 215 ? 8.071 -2.772 14.682 1.00 93.00 215 GLN A CA 1
ATOM 1607 C C . GLN A 1 215 ? 7.455 -2.755 16.089 1.00 93.00 215 GLN A C 1
ATOM 1609 O O . GLN A 1 215 ? 7.850 -1.927 16.903 1.00 93.00 215 GLN A O 1
ATOM 1614 N N . TRP A 1 216 ? 6.518 -3.668 16.383 1.00 94.56 216 TRP A N 1
ATOM 1615 C CA . TRP A 1 216 ? 5.797 -3.712 17.659 1.00 94.56 216 TRP A CA 1
ATOM 1616 C C . TRP A 1 216 ? 5.633 -5.157 18.158 1.00 94.56 216 TRP A C 1
ATOM 1618 O O . TRP A 1 216 ? 4.630 -5.826 17.871 1.00 94.56 216 TRP A O 1
ATOM 1628 N N . PRO A 1 217 ? 6.596 -5.675 18.940 1.00 88.25 217 PRO A N 1
ATOM 1629 C CA . PRO A 1 217 ? 6.515 -7.021 19.510 1.00 88.25 217 PRO A CA 1
ATOM 1630 C C . PRO A 1 217 ? 5.277 -7.244 20.393 1.00 88.25 217 PRO A C 1
ATOM 1632 O O . PRO A 1 217 ? 4.726 -8.339 20.404 1.00 88.25 217 PRO A O 1
ATOM 1635 N N . ASN A 1 218 ? 4.801 -6.199 21.077 1.00 87.62 218 ASN A N 1
ATOM 1636 C CA . ASN A 1 218 ? 3.625 -6.224 21.953 1.00 87.62 218 ASN A CA 1
ATOM 1637 C C . ASN A 1 218 ? 2.288 -5.973 21.227 1.00 87.62 218 ASN A C 1
ATOM 1639 O O . ASN A 1 218 ? 1.238 -5.992 21.870 1.00 87.62 218 ASN A O 1
ATOM 1643 N N . LEU A 1 219 ? 2.285 -5.729 19.910 1.00 94.25 219 LEU A N 1
ATOM 1644 C CA . LEU A 1 219 ? 1.045 -5.560 19.156 1.00 94.25 219 LEU A CA 1
ATOM 1645 C C . LEU A 1 219 ? 0.254 -6.871 19.139 1.00 94.25 219 LEU A C 1
ATOM 1647 O O . LEU A 1 219 ? 0.779 -7.910 18.738 1.00 94.25 219 LEU A O 1
ATOM 1651 N N . ARG A 1 220 ? -1.023 -6.798 19.525 1.00 93.12 220 ARG A N 1
ATOM 1652 C CA . ARG A 1 220 ? -1.892 -7.968 19.716 1.00 93.12 220 ARG A CA 1
ATOM 1653 C C . ARG A 1 220 ? -2.821 -8.267 18.539 1.00 93.12 220 ARG A C 1
ATOM 1655 O O . ARG A 1 220 ? -3.243 -9.407 18.387 1.00 93.12 220 ARG A O 1
ATOM 1662 N N . ASN A 1 221 ? -3.099 -7.278 17.686 1.00 95.75 221 ASN A N 1
ATOM 1663 C CA . ASN A 1 221 ? -3.965 -7.445 16.519 1.00 95.75 221 ASN A CA 1
ATOM 1664 C C . ASN A 1 221 ? -3.268 -6.917 15.261 1.00 95.75 221 ASN A C 1
ATOM 1666 O O . ASN A 1 221 ? -3.031 -5.713 15.130 1.00 95.75 221 ASN A O 1
ATOM 1670 N N . PHE A 1 222 ? -2.935 -7.822 14.341 1.00 95.56 222 PHE A N 1
ATOM 1671 C CA . PHE A 1 222 ? -2.256 -7.511 13.087 1.00 95.56 222 PHE A CA 1
ATOM 1672 C C . PHE A 1 222 ? -2.903 -8.250 11.916 1.00 95.56 222 PHE A C 1
ATOM 1674 O O . PHE A 1 222 ? -2.988 -9.484 11.909 1.00 95.56 222 PHE A O 1
ATOM 1681 N N . TYR A 1 223 ? -3.280 -7.474 10.903 1.00 95.88 223 TYR A N 1
ATOM 1682 C CA . TYR A 1 223 ? -3.916 -7.930 9.675 1.00 95.88 223 TYR A CA 1
ATOM 1683 C C . TYR A 1 223 ? -3.090 -7.489 8.466 1.00 95.88 223 TYR A C 1
ATOM 1685 O O . TYR A 1 223 ? -2.521 -6.393 8.456 1.00 95.88 223 TYR A O 1
ATOM 1693 N N . CYS A 1 224 ? -3.046 -8.318 7.425 1.00 95.25 224 CYS A N 1
ATOM 1694 C CA . CYS A 1 224 ? -2.363 -7.992 6.181 1.00 95.25 224 CYS A CA 1
ATOM 1695 C C . CYS A 1 224 ? -3.244 -8.286 4.966 1.00 95.25 224 CYS A C 1
ATOM 1697 O O . CYS A 1 224 ? -3.803 -9.372 4.846 1.00 95.25 224 CYS A O 1
ATOM 1699 N N . GLY A 1 225 ? -3.364 -7.302 4.074 1.00 94.25 225 GLY A N 1
ATOM 1700 C CA . GLY A 1 225 ? -4.071 -7.433 2.800 1.00 94.25 225 GLY A CA 1
ATOM 1701 C C . GLY A 1 225 ? -3.154 -7.573 1.583 1.00 94.25 225 GLY A C 1
ATOM 1702 O O . GLY A 1 225 ? -3.657 -7.880 0.510 1.00 94.25 225 GLY A O 1
ATOM 1703 N N . PHE A 1 226 ? -1.841 -7.327 1.725 1.00 92.12 226 PHE A N 1
ATOM 1704 C CA . PHE A 1 226 ? -0.808 -7.376 0.661 1.00 92.12 226 PHE A CA 1
ATOM 1705 C C . PHE A 1 226 ? -1.051 -6.491 -0.577 1.00 92.12 226 PHE A C 1
ATOM 1707 O O . PHE A 1 226 ? -0.231 -6.457 -1.491 1.00 92.12 226 PHE A O 1
ATOM 1714 N N . SER A 1 227 ? -2.165 -5.767 -0.615 1.00 92.81 227 SER A N 1
ATOM 1715 C CA . SER A 1 227 ? -2.557 -4.887 -1.702 1.00 92.81 227 SER A CA 1
ATOM 1716 C C . SER A 1 227 ? -3.315 -3.688 -1.155 1.00 92.81 227 SER A C 1
ATOM 1718 O O . SER A 1 227 ? -4.157 -3.813 -0.265 1.00 92.81 227 SER A O 1
ATOM 1720 N N . SER A 1 228 ? -3.049 -2.518 -1.733 1.00 93.00 228 SER A N 1
ATOM 1721 C CA . SER A 1 228 ? -3.807 -1.297 -1.454 1.00 93.00 228 SER A CA 1
ATOM 1722 C C . SER A 1 228 ? -5.053 -1.153 -2.330 1.00 93.00 228 SER A C 1
ATOM 1724 O O . SER A 1 228 ? -5.730 -0.137 -2.242 1.00 93.00 228 SER A O 1
ATOM 1726 N N . HIS A 1 229 ? -5.395 -2.137 -3.162 1.00 93.88 229 HIS A N 1
ATOM 1727 C CA . HIS A 1 229 ? -6.563 -2.052 -4.040 1.00 93.88 229 HIS A CA 1
ATOM 1728 C C . HIS A 1 229 ? -7.877 -1.829 -3.261 1.00 93.88 229 HIS A C 1
ATOM 1730 O O . HIS A 1 229 ? -8.014 -2.270 -2.118 1.00 93.88 229 HIS A O 1
ATOM 1736 N N . TYR A 1 230 ? -8.856 -1.160 -3.889 1.00 94.50 230 TYR A N 1
ATOM 1737 C CA . TYR A 1 230 ? -10.149 -0.814 -3.273 1.00 94.50 230 TYR A CA 1
ATOM 1738 C C . TYR A 1 230 ? -10.842 -2.027 -2.634 1.00 94.50 230 TYR A C 1
ATOM 1740 O O . TYR A 1 230 ? -11.170 -1.983 -1.451 1.00 94.50 230 TYR A O 1
ATOM 1748 N N . GLU A 1 231 ? -10.987 -3.127 -3.381 1.00 95.75 231 GLU A N 1
ATOM 1749 C CA . GLU A 1 231 ? -11.624 -4.357 -2.882 1.00 95.75 231 GLU A CA 1
ATOM 1750 C C . GLU A 1 231 ? -10.926 -4.933 -1.643 1.00 95.75 231 GLU A C 1
ATOM 1752 O O . GLU A 1 231 ? -11.588 -5.317 -0.683 1.00 95.75 231 GLU A O 1
ATOM 1757 N N . THR A 1 232 ? -9.590 -4.924 -1.603 1.00 96.94 232 THR A N 1
ATOM 1758 C CA . THR A 1 232 ? -8.818 -5.377 -0.434 1.00 96.94 232 THR A CA 1
ATOM 1759 C C . THR A 1 232 ? -9.034 -4.464 0.773 1.00 96.94 232 THR A C 1
ATOM 1761 O O . THR A 1 232 ? -9.189 -4.946 1.895 1.00 96.94 232 THR A O 1
ATOM 1764 N N . GLN A 1 233 ? -9.079 -3.144 0.563 1.00 97.62 233 GLN A N 1
ATOM 1765 C CA . GLN A 1 233 ? -9.361 -2.180 1.629 1.00 97.62 233 GLN A CA 1
ATOM 1766 C C . GLN A 1 233 ? -10.792 -2.332 2.174 1.00 97.62 233 GLN A C 1
ATOM 1768 O O . GLN A 1 233 ? -10.978 -2.377 3.392 1.00 97.62 233 GLN A O 1
ATOM 1773 N N . ARG A 1 234 ? -11.796 -2.474 1.299 1.00 97.62 234 ARG A N 1
ATOM 1774 C CA . ARG A 1 234 ? -13.195 -2.717 1.693 1.00 97.62 234 ARG A CA 1
ATOM 1775 C C . ARG A 1 234 ? -13.340 -4.040 2.441 1.00 97.62 234 ARG A C 1
ATOM 1777 O O . ARG A 1 234 ? -14.010 -4.094 3.470 1.00 97.62 234 ARG A O 1
ATOM 1784 N N . GLU A 1 235 ? -12.687 -5.092 1.965 1.00 98.12 235 GLU A N 1
ATOM 1785 C CA . GLU A 1 235 ? -12.740 -6.403 2.602 1.00 98.12 235 GLU A CA 1
ATOM 1786 C C . GLU A 1 235 ? -12.074 -6.413 3.982 1.00 98.12 235 GLU A C 1
ATOM 1788 O O . GLU A 1 235 ? -12.622 -6.981 4.923 1.00 98.12 235 GLU A O 1
ATOM 1793 N N . MET A 1 236 ? -10.949 -5.713 4.155 1.00 98.19 236 MET A N 1
ATOM 1794 C CA . MET A 1 236 ? -10.335 -5.537 5.473 1.00 98.19 236 MET A CA 1
ATOM 1795 C C . MET A 1 236 ? -11.304 -4.876 6.465 1.00 98.19 236 MET A C 1
ATOM 1797 O O . MET A 1 236 ? -11.409 -5.318 7.608 1.00 98.19 236 MET A O 1
ATOM 1801 N N . ALA A 1 237 ? -12.053 -3.852 6.037 1.00 98.06 237 ALA A N 1
ATOM 1802 C CA . ALA A 1 237 ? -13.077 -3.231 6.878 1.00 98.06 237 ALA A CA 1
ATOM 1803 C C . ALA A 1 237 ? -14.167 -4.242 7.278 1.00 98.06 237 ALA A C 1
ATOM 1805 O O . ALA A 1 237 ? -14.532 -4.324 8.452 1.00 98.06 237 ALA A O 1
ATOM 1806 N N . ARG A 1 238 ? -14.630 -5.074 6.334 1.00 98.12 238 ARG A N 1
ATOM 1807 C CA . ARG A 1 238 ? -15.591 -6.155 6.608 1.00 98.12 238 ARG A CA 1
ATOM 1808 C C . ARG A 1 238 ? -15.053 -7.172 7.614 1.00 98.12 238 ARG A C 1
ATOM 1810 O O . ARG A 1 238 ? -15.797 -7.560 8.511 1.00 98.12 238 ARG A O 1
ATOM 1817 N N . VAL A 1 239 ? -13.787 -7.574 7.499 1.00 97.25 239 VAL A N 1
ATOM 1818 C CA . VAL A 1 239 ? -13.128 -8.497 8.440 1.00 97.25 239 VAL A CA 1
ATOM 1819 C C . VAL A 1 239 ? -13.076 -7.908 9.851 1.00 97.25 239 VAL A C 1
ATOM 1821 O O . VAL A 1 239 ? -13.481 -8.570 10.805 1.00 97.25 239 VAL A O 1
ATOM 1824 N N . LEU A 1 240 ? -12.656 -6.649 10.001 1.00 97.44 240 LEU A N 1
ATOM 1825 C CA . LEU A 1 240 ? -12.581 -5.989 11.312 1.00 97.44 240 LEU A CA 1
ATOM 1826 C C . LEU A 1 240 ? -13.948 -5.861 11.999 1.00 97.44 240 LEU A C 1
ATOM 1828 O O . LEU A 1 240 ? -14.013 -5.879 13.227 1.00 97.44 240 LEU A O 1
ATOM 1832 N N . LEU A 1 241 ? -15.022 -5.747 11.215 1.00 97.00 241 LEU A N 1
ATOM 1833 C CA . LEU A 1 241 ? -16.410 -5.669 11.680 1.00 97.00 241 LEU A CA 1
ATOM 1834 C C . LEU A 1 241 ? -17.086 -7.048 11.806 1.00 97.00 241 LEU A C 1
ATOM 1836 O O . LEU A 1 241 ? -18.256 -7.126 12.164 1.00 97.00 241 LEU A O 1
ATOM 1840 N N . GLY A 1 242 ? -16.384 -8.145 11.501 1.00 95.25 242 GLY A N 1
ATOM 1841 C CA . GLY A 1 242 ? -16.937 -9.503 11.568 1.00 95.25 242 GLY A CA 1
ATOM 1842 C C . GLY A 1 242 ? -17.947 -9.841 10.464 1.00 95.25 242 GLY A C 1
ATOM 1843 O O . GLY A 1 242 ? -18.611 -10.870 10.532 1.00 95.25 242 GLY A O 1
ATOM 1844 N N . LEU A 1 243 ? -18.050 -9.007 9.424 1.00 96.00 243 LEU A N 1
ATOM 1845 C CA . LEU A 1 243 ? -18.896 -9.226 8.240 1.00 96.00 243 LEU A CA 1
ATOM 1846 C C . LEU A 1 243 ? -18.270 -10.206 7.233 1.00 96.00 243 LEU A C 1
ATOM 1848 O O . LEU A 1 243 ? -18.881 -10.533 6.209 1.00 96.00 243 LEU A O 1
ATOM 1852 N N . SER A 1 244 ? -17.025 -10.606 7.479 1.00 93.44 244 SER A N 1
ATOM 1853 C CA . SER A 1 244 ? -16.271 -11.589 6.713 1.00 93.44 244 SER A CA 1
ATOM 1854 C C . SER A 1 244 ? -15.186 -12.219 7.586 1.00 93.44 244 SER A C 1
ATOM 1856 O O . SER A 1 244 ? -14.798 -11.652 8.606 1.00 93.44 244 SER A O 1
ATOM 1858 N N . GLN A 1 245 ? -14.704 -13.394 7.185 1.00 90.25 245 GLN A N 1
ATOM 1859 C CA . GLN A 1 245 ? -13.640 -14.120 7.876 1.00 90.25 245 GLN A CA 1
ATOM 1860 C C . GLN A 1 245 ? -12.340 -14.021 7.069 1.00 90.25 245 GLN A C 1
ATOM 1862 O O . GLN A 1 245 ? -12.378 -14.251 5.859 1.00 90.25 245 GLN A O 1
ATOM 1867 N N . PRO A 1 246 ? -11.191 -13.738 7.706 1.00 90.75 246 PRO A N 1
ATOM 1868 C CA . PRO A 1 246 ? -9.906 -13.752 7.024 1.00 90.75 246 PRO A CA 1
ATOM 1869 C C . PRO A 1 246 ? -9.525 -15.196 6.675 1.00 90.75 246 PRO A C 1
ATOM 1871 O O . PRO A 1 246 ? -9.472 -16.059 7.550 1.00 90.75 246 PRO A O 1
ATOM 1874 N N . ARG A 1 247 ? -9.292 -15.469 5.388 1.00 88.94 247 ARG A N 1
ATOM 1875 C CA . ARG A 1 247 ? -8.973 -16.815 4.862 1.00 88.94 247 ARG A CA 1
ATOM 1876 C C . ARG A 1 247 ? -7.641 -16.883 4.119 1.00 88.94 247 ARG A C 1
ATOM 1878 O O . ARG A 1 247 ? -7.287 -17.936 3.596 1.00 88.94 247 ARG A O 1
ATOM 1885 N N . GLY A 1 248 ? -6.924 -15.766 4.045 1.00 88.38 248 GLY A N 1
ATOM 1886 C CA . GLY A 1 248 ? -5.655 -15.693 3.344 1.00 88.38 248 GLY A CA 1
ATOM 1887 C C . GLY A 1 248 ? -4.601 -16.578 3.995 1.00 88.38 248 GLY A C 1
ATOM 1888 O O . GLY A 1 248 ? -4.463 -16.626 5.218 1.00 88.38 248 GLY A O 1
ATOM 1889 N N . THR A 1 249 ? -3.833 -17.265 3.152 1.00 85.62 249 THR A N 1
ATOM 1890 C CA . THR A 1 249 ? -2.627 -17.970 3.588 1.00 85.62 249 THR A CA 1
ATOM 1891 C C . THR A 1 249 ? -1.458 -17.007 3.531 1.00 85.62 249 THR A C 1
ATOM 1893 O O . THR A 1 249 ? -1.252 -16.319 2.533 1.00 85.62 249 THR A O 1
ATOM 1896 N N . TRP A 1 250 ? -0.688 -16.945 4.611 1.00 86.38 250 TRP A N 1
ATOM 1897 C CA . TRP A 1 250 ? 0.430 -16.025 4.697 1.00 86.38 250 TRP A CA 1
ATOM 1898 C C . TRP A 1 250 ? 1.577 -16.451 3.754 1.00 86.38 250 TRP A C 1
ATOM 1900 O O . TRP A 1 250 ? 2.141 -17.526 3.953 1.00 86.38 250 TRP A O 1
ATOM 1910 N N . PRO A 1 251 ? 1.955 -15.637 2.748 1.00 86.25 251 PRO A N 1
ATOM 1911 C CA . PRO A 1 251 ? 2.822 -16.086 1.657 1.00 86.25 251 PRO A CA 1
ATOM 1912 C C . PRO A 1 251 ? 4.325 -15.859 1.900 1.00 86.25 251 PRO A C 1
ATOM 1914 O O . PRO A 1 251 ? 5.128 -16.159 1.020 1.00 86.25 251 PRO A O 1
ATOM 1917 N N . VAL A 1 252 ? 4.730 -15.297 3.049 1.00 85.31 252 VAL A N 1
ATOM 1918 C CA . VAL A 1 252 ? 6.139 -14.957 3.338 1.00 85.31 252 VAL A CA 1
ATOM 1919 C C . VAL A 1 252 ? 6.593 -15.386 4.734 1.00 85.31 252 VAL A C 1
ATOM 1921 O O . VAL A 1 252 ? 5.833 -15.344 5.692 1.00 85.31 252 VAL A O 1
ATOM 1924 N N . VAL A 1 253 ? 7.864 -15.734 4.900 1.00 80.31 253 VAL A N 1
ATOM 1925 C CA . VAL A 1 253 ? 8.445 -15.971 6.234 1.00 80.31 253 VAL A CA 1
ATOM 1926 C C . VAL A 1 253 ? 8.857 -14.658 6.902 1.00 80.31 253 VAL A C 1
ATOM 1928 O O . VAL A 1 253 ? 9.056 -13.644 6.222 1.00 80.31 253 VAL A O 1
ATOM 1931 N N . GLN A 1 254 ? 8.983 -14.661 8.230 1.00 68.44 254 GLN A N 1
ATOM 1932 C CA . GLN A 1 254 ? 9.618 -13.559 8.953 1.00 68.44 254 GLN A CA 1
ATOM 1933 C C . GLN A 1 254 ? 11.118 -13.475 8.606 1.00 68.44 254 GLN A C 1
ATOM 1935 O O . GLN A 1 254 ? 11.693 -14.462 8.143 1.00 68.44 254 GLN A O 1
ATOM 1940 N N . PRO A 1 255 ? 11.777 -12.316 8.812 1.00 62.97 255 PRO A N 1
ATOM 1941 C CA . PRO A 1 255 ? 13.199 -12.146 8.495 1.00 62.97 255 PRO A CA 1
ATOM 1942 C C . PRO A 1 255 ? 14.143 -13.137 9.194 1.00 62.97 255 PRO A C 1
ATOM 1944 O O . PRO A 1 255 ? 15.226 -13.401 8.684 1.00 62.97 255 PRO A O 1
ATOM 1947 N N . ASP A 1 256 ? 13.741 -13.694 10.337 1.00 60.41 256 ASP A N 1
ATOM 1948 C CA . ASP A 1 256 ? 14.473 -14.730 11.079 1.00 60.41 256 ASP A CA 1
ATOM 1949 C C . ASP A 1 256 ? 14.169 -16.165 10.596 1.00 60.41 256 ASP A C 1
ATOM 1951 O O . ASP A 1 256 ? 14.610 -17.139 11.202 1.00 60.41 256 ASP A O 1
ATOM 1955 N N . GLY A 1 257 ? 13.405 -16.309 9.510 1.00 59.41 257 GLY A N 1
ATOM 1956 C CA . GLY A 1 257 ? 12.973 -17.591 8.958 1.00 59.41 257 GLY A CA 1
ATOM 1957 C C . GLY A 1 257 ? 11.821 -18.244 9.723 1.00 59.41 257 GLY A C 1
ATOM 1958 O O . GLY A 1 257 ? 11.350 -19.304 9.307 1.00 59.41 257 GLY A O 1
ATOM 1959 N N . SER A 1 258 ? 11.333 -17.635 10.809 1.00 58.91 258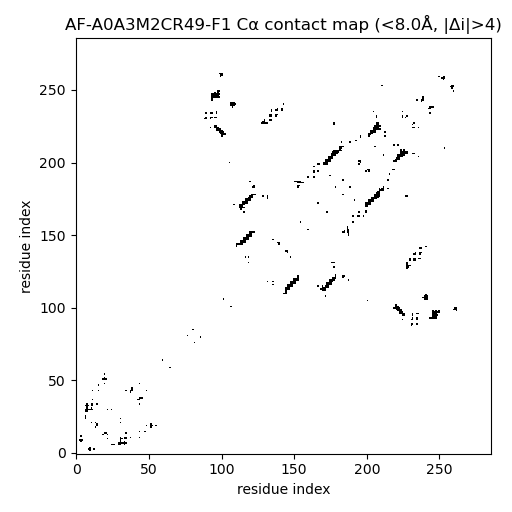 SER A N 1
ATOM 1960 C CA . SER A 1 258 ? 10.185 -18.163 11.537 1.00 58.91 258 SER A CA 1
ATOM 1961 C C . SER A 1 258 ? 8.892 -17.977 10.730 1.00 58.91 258 SER A C 1
ATOM 1963 O O . SER A 1 258 ? 8.720 -16.984 10.007 1.00 58.91 258 SER A O 1
ATOM 1965 N N . PRO A 1 259 ? 7.945 -18.928 10.814 1.00 57.66 259 PRO A N 1
ATOM 1966 C CA . PRO A 1 259 ? 6.603 -18.662 10.338 1.00 57.66 259 PRO A CA 1
ATOM 1967 C C . PRO A 1 259 ? 5.983 -17.554 11.213 1.00 57.66 259 PRO A C 1
ATOM 1969 O O . PRO A 1 259 ? 6.264 -17.490 12.413 1.00 57.66 259 PRO A O 1
ATOM 1972 N N . PRO A 1 260 ? 5.123 -16.680 10.663 1.00 58.38 260 PRO A N 1
ATOM 1973 C CA . PRO A 1 260 ? 4.384 -15.715 11.472 1.00 58.38 260 PRO A CA 1
ATOM 1974 C C . PRO A 1 260 ? 3.639 -16.430 12.601 1.00 58.38 260 PRO A C 1
ATOM 1976 O O . PRO A 1 260 ? 3.169 -17.553 12.420 1.00 58.38 260 PRO A O 1
ATOM 1979 N N . ALA A 1 261 ? 3.504 -15.763 13.748 1.00 56.25 261 ALA A N 1
ATOM 1980 C CA . ALA A 1 261 ? 3.090 -16.340 15.032 1.00 56.25 261 ALA A CA 1
ATOM 1981 C C . ALA A 1 261 ? 1.734 -17.099 15.077 1.00 56.25 261 ALA A C 1
ATOM 1983 O O . ALA A 1 261 ? 1.383 -17.615 16.131 1.00 56.25 261 ALA A O 1
ATOM 1984 N N . LEU A 1 262 ? 0.986 -17.217 13.972 1.00 54.28 262 LEU A N 1
ATOM 1985 C CA . LEU A 1 262 ? -0.292 -17.941 13.875 1.00 54.28 262 LEU A CA 1
ATOM 1986 C C . LEU A 1 262 ? -0.239 -19.285 13.127 1.00 54.28 262 LEU A C 1
ATOM 1988 O O . LEU A 1 262 ? -1.277 -19.882 12.859 1.00 54.28 262 LEU A O 1
ATOM 1992 N N . TRP A 1 263 ? 0.936 -19.812 12.794 1.00 45.09 263 TRP A N 1
ATOM 1993 C CA . TRP A 1 263 ? 1.028 -20.928 11.843 1.00 45.09 263 TRP A CA 1
ATOM 1994 C C . TRP A 1 263 ? 0.579 -22.332 12.328 1.00 45.09 263 TRP A C 1
ATOM 1996 O O . TRP A 1 263 ? 0.841 -23.300 11.623 1.00 45.09 263 TRP A O 1
ATOM 2006 N N . ARG A 1 264 ? -0.073 -22.543 13.488 1.00 41.22 264 ARG A N 1
ATOM 2007 C CA . ARG A 1 264 ? -0.275 -23.935 13.977 1.00 41.22 264 ARG A CA 1
ATOM 2008 C C . ARG A 1 264 ? -1.649 -24.459 14.359 1.00 41.22 264 ARG A C 1
ATOM 2010 O O . ARG A 1 264 ? -1.738 -25.675 14.480 1.00 41.22 264 ARG A O 1
ATOM 2017 N N . GLU A 1 265 ? -2.709 -23.669 14.485 1.00 40.06 265 GLU A N 1
ATOM 2018 C CA . GLU A 1 265 ? -3.937 -24.248 15.070 1.00 40.06 265 GLU A CA 1
ATOM 2019 C C . GLU A 1 265 ? -5.093 -24.531 14.103 1.00 40.06 265 GLU A C 1
ATOM 2021 O O . GLU A 1 265 ? -6.037 -25.195 14.518 1.00 40.06 265 GLU A O 1
ATOM 2026 N N . GLN A 1 266 ? -5.059 -24.110 12.828 1.00 41.75 266 GLN A N 1
ATOM 2027 C CA . GLN A 1 266 ? -6.269 -24.204 11.981 1.00 41.75 266 GLN A CA 1
ATOM 2028 C C . GLN A 1 266 ? -6.083 -24.527 10.486 1.00 41.75 266 GLN A C 1
ATOM 2030 O O . GLN A 1 266 ? -6.946 -24.157 9.693 1.00 41.75 266 GLN A O 1
ATOM 2035 N N . LEU A 1 267 ? -5.040 -25.250 10.053 1.00 37.69 267 LEU A N 1
ATOM 2036 C CA . LEU A 1 267 ? -4.984 -25.722 8.656 1.00 37.69 267 LEU A CA 1
ATOM 2037 C C . LEU A 1 267 ? -4.766 -27.237 8.528 1.00 37.69 267 LEU A C 1
ATOM 2039 O O . LEU A 1 267 ? -4.008 -27.817 9.309 1.00 37.69 267 LEU A O 1
ATOM 2043 N N . PRO A 1 268 ? -5.444 -27.884 7.557 1.00 34.75 268 PRO A N 1
ATOM 2044 C CA . PRO A 1 268 ? -5.335 -29.314 7.320 1.00 34.75 268 PRO A CA 1
ATOM 2045 C C . PRO A 1 268 ? -3.915 -29.694 6.883 1.00 34.75 268 PRO A C 1
ATOM 2047 O O . PRO A 1 268 ? -3.203 -28.932 6.229 1.00 34.75 268 PRO A O 1
ATOM 2050 N N . THR A 1 269 ? -3.493 -30.885 7.299 1.00 39.03 269 THR A N 1
ATOM 2051 C CA . THR A 1 269 ? -2.164 -31.443 7.035 1.00 39.03 269 THR A CA 1
ATOM 2052 C C . THR A 1 269 ? -1.888 -31.598 5.537 1.00 39.03 269 THR A C 1
ATOM 2054 O O . THR A 1 269 ? -2.815 -31.774 4.753 1.00 39.03 269 THR A O 1
ATOM 2057 N N . ALA A 1 270 ? -0.603 -31.627 5.158 1.00 37.97 270 ALA A N 1
ATOM 2058 C CA . ALA A 1 270 ? -0.068 -31.723 3.787 1.00 37.97 270 ALA A CA 1
ATOM 2059 C C . ALA A 1 270 ? -0.656 -32.829 2.874 1.00 37.97 270 ALA A C 1
ATOM 2061 O O . ALA A 1 270 ? -0.376 -32.855 1.683 1.00 37.97 270 ALA A O 1
ATOM 2062 N N . SER A 1 271 ? -1.492 -33.721 3.399 1.00 39.91 271 SER A N 1
ATOM 2063 C CA . SER A 1 271 ? -2.277 -34.698 2.645 1.00 39.91 271 SER A CA 1
ATOM 2064 C C . SER A 1 271 ? -3.494 -34.113 1.906 1.00 39.91 271 SER A C 1
ATOM 2066 O O . SER A 1 271 ? -4.106 -34.831 1.119 1.00 39.91 271 SER A O 1
ATOM 2068 N N . SER A 1 272 ? -3.875 -32.847 2.137 1.00 40.44 272 SER A N 1
ATOM 2069 C CA . SER A 1 272 ? -5.126 -32.272 1.607 1.00 40.44 272 SER A CA 1
ATOM 2070 C C . SER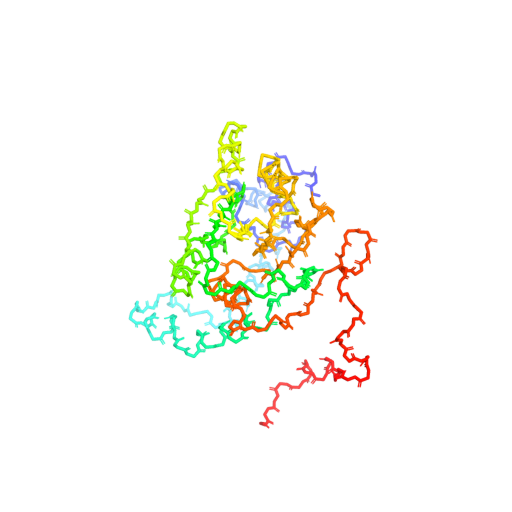 A 1 272 ? -4.979 -31.233 0.488 1.00 40.44 272 SER A C 1
ATOM 2072 O O . SER A 1 272 ? -5.987 -30.663 0.073 1.00 40.44 272 SER A O 1
ATOM 2074 N N . VAL A 1 273 ? -3.771 -30.950 -0.005 1.00 38.78 273 VAL A N 1
ATOM 2075 C CA . VAL A 1 273 ? -3.566 -30.013 -1.123 1.00 38.78 273 VAL A CA 1
ATOM 2076 C C . VAL A 1 273 ? -3.160 -30.821 -2.347 1.00 38.78 273 VAL A C 1
ATOM 2078 O O . VAL A 1 273 ? -2.099 -31.437 -2.363 1.00 38.78 273 VAL A O 1
ATOM 2081 N N . ARG A 1 274 ? -4.051 -30.872 -3.344 1.00 41.34 274 ARG A N 1
ATOM 2082 C CA . ARG A 1 274 ? -3.771 -31.511 -4.632 1.00 41.34 274 ARG A CA 1
ATOM 2083 C C . ARG A 1 274 ? -2.630 -30.785 -5.342 1.00 41.34 274 ARG A C 1
ATOM 2085 O O . ARG A 1 274 ? -2.526 -29.564 -5.276 1.00 41.34 274 ARG A O 1
ATOM 2092 N N . ASP A 1 275 ? -1.824 -31.607 -5.994 1.00 41.03 275 ASP A N 1
ATOM 2093 C CA . ASP A 1 275 ? -0.624 -31.310 -6.761 1.00 41.03 275 ASP A CA 1
ATOM 2094 C C . ASP A 1 275 ? -0.771 -30.076 -7.671 1.00 41.03 275 ASP A C 1
ATOM 2096 O O . ASP A 1 275 ? -1.653 -30.029 -8.533 1.00 41.03 275 ASP A O 1
ATOM 2100 N N . TRP A 1 276 ? 0.074 -29.066 -7.458 1.00 35.56 276 TRP A N 1
ATOM 2101 C CA . TRP A 1 276 ? 0.071 -27.816 -8.230 1.00 35.56 276 TRP A CA 1
ATOM 2102 C C . TRP A 1 276 ? 0.582 -28.011 -9.664 1.00 35.56 276 TRP A C 1
ATOM 2104 O O . TRP A 1 276 ? 0.202 -27.249 -10.555 1.00 35.56 276 TRP A O 1
ATOM 2114 N N . ASP A 1 277 ? 1.370 -29.059 -9.906 1.00 37.59 277 ASP A N 1
ATOM 2115 C CA . ASP A 1 277 ? 1.955 -29.343 -11.219 1.00 37.59 277 ASP A CA 1
ATOM 2116 C C . ASP A 1 277 ? 0.896 -29.815 -12.236 1.00 37.59 277 ASP A C 1
ATOM 2118 O O . ASP A 1 277 ? 1.012 -29.559 -13.435 1.00 37.59 277 ASP A O 1
ATOM 2122 N N . ALA A 1 278 ? -0.227 -30.373 -11.768 1.00 42.34 278 ALA A N 1
ATOM 2123 C CA . ALA A 1 278 ? -1.328 -30.814 -12.629 1.00 42.34 278 ALA A CA 1
ATOM 2124 C C . ALA A 1 278 ? -2.130 -29.661 -13.274 1.00 42.34 278 ALA A C 1
ATOM 2126 O O . ALA A 1 278 ? -2.836 -29.882 -14.257 1.00 42.34 278 ALA A O 1
ATOM 2127 N N . ILE A 1 279 ? -2.043 -28.436 -12.739 1.00 39.47 279 ILE A N 1
ATOM 2128 C CA . ILE A 1 279 ? -2.781 -27.263 -13.249 1.00 39.47 279 ILE A CA 1
ATOM 2129 C C . ILE A 1 279 ? -2.017 -26.569 -14.388 1.00 39.47 279 ILE A C 1
ATOM 2131 O O . ILE A 1 279 ? -2.620 -25.895 -15.221 1.00 39.47 279 ILE A O 1
ATOM 2135 N N . VAL A 1 280 ? -0.694 -26.734 -14.451 1.00 39.38 280 VAL A N 1
ATOM 2136 C CA . VAL A 1 280 ? 0.157 -26.015 -15.411 1.00 39.38 280 VAL A CA 1
ATOM 2137 C C . VAL A 1 280 ? 0.332 -26.791 -16.721 1.00 39.38 280 VAL A C 1
ATOM 2139 O O . VAL A 1 280 ? 0.501 -26.176 -17.772 1.00 39.38 280 VAL A O 1
ATOM 2142 N N . GLU A 1 281 ? 0.240 -28.122 -16.696 1.00 35.91 281 GLU A N 1
ATOM 2143 C CA . GLU A 1 281 ? 0.574 -28.950 -17.865 1.00 35.91 281 GLU A CA 1
ATOM 2144 C C . GLU A 1 281 ? -0.597 -29.280 -18.808 1.00 35.91 281 GLU A C 1
ATOM 2146 O O . GLU A 1 281 ? -0.358 -29.864 -19.864 1.00 35.91 281 GLU A O 1
ATOM 2151 N N . ASN A 1 282 ? -1.846 -28.888 -18.515 1.00 38.78 282 ASN A N 1
ATOM 2152 C CA . ASN A 1 282 ? -2.973 -29.204 -19.410 1.00 38.78 282 ASN A CA 1
ATOM 2153 C C . ASN A 1 282 ? -4.056 -28.102 -19.474 1.00 38.78 282 ASN A C 1
ATOM 2155 O O . ASN A 1 282 ? -5.021 -28.133 -18.711 1.00 38.78 282 ASN A O 1
ATOM 2159 N N . PRO A 1 283 ? -3.942 -27.124 -20.395 1.00 40.91 283 PRO A N 1
ATOM 2160 C CA . PRO A 1 283 ? -4.896 -26.023 -20.524 1.00 40.91 283 PRO A CA 1
ATOM 2161 C C . PRO A 1 283 ? -6.027 -26.299 -21.546 1.00 40.91 283 PRO A C 1
ATOM 2163 O O . PRO A 1 283 ? -6.423 -25.386 -22.267 1.00 40.91 283 PRO A O 1
ATOM 2166 N N . GLY A 1 284 ? -6.543 -27.532 -21.654 1.00 35.72 284 GLY A N 1
ATOM 2167 C CA . GLY A 1 284 ? -7.515 -27.915 -22.695 1.00 35.72 284 GLY A CA 1
ATOM 2168 C C . GLY A 1 284 ? -8.749 -28.67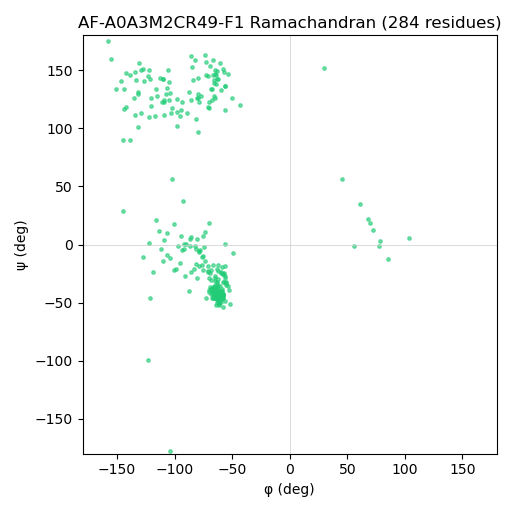7 -22.192 1.00 35.72 284 GLY A C 1
ATOM 2169 O O . GLY A 1 284 ? -8.640 -29.873 -21.961 1.00 35.72 284 GLY A O 1
ATOM 2170 N N . GLU A 1 285 ? -9.861 -27.935 -22.073 1.00 31.80 285 GLU A N 1
ATOM 2171 C CA . GLU A 1 285 ? -11.320 -28.232 -22.150 1.00 31.80 285 GLU A CA 1
ATOM 2172 C C . GLU A 1 285 ? -11.924 -29.608 -21.757 1.00 31.80 285 GLU A C 1
ATOM 2174 O O . GLU A 1 285 ? -11.360 -30.652 -22.086 1.00 31.80 285 GLU A O 1
ATOM 2179 N N . PRO A 1 286 ? -13.201 -29.656 -21.299 1.00 35.53 286 PRO A N 1
ATOM 2180 C CA . PRO A 1 286 ? -14.032 -28.665 -20.592 1.00 35.53 286 PRO A CA 1
ATOM 2181 C C . PRO A 1 286 ? -14.240 -28.982 -19.097 1.00 35.53 286 PRO A C 1
ATOM 2183 O O . PRO A 1 286 ? -14.257 -30.174 -18.712 1.00 35.53 286 PRO A O 1
#

pLDDT: mean 87.69, std 17.34, range [31.8, 98.81]

Sequence (286 aa):
LLQAANTYDAARIGVQAGLDIILMPTSVSDAIAGLRDAVQSGQIPLARIDQAVRRILRLKSRVGMPEETTVPASRMTATIGHPDHLAIAAALARSSICTARVQPGEFPIQPQHKVLCLSLDASSSIFYLYSGSFFMNAFAELHANVTTQTVSTSISASQRAAIVSNSANFDRIVVISREWKPTISSAQVALVQALLDAGRCVAYCSFGSPYHINQWPNLRNFYCGFSSHYETQREMARVLLGLSQPRGTWPVVQPDGSPPALWREQLPTASSVRDWDAIVENPGEP

Mean predicted aligned error: 8.68 Å

Foldseek 3Di:
DVPDPALLSVLLVCLVVPDLDDPPGPDPVSSVVSNVVCCVVVVDPVVSNVVSVVVVVVVCVVVVPDPDPDDDPVVCVVPPPPPVVVVVVLVVLLQAKDWQFADPPLDQDEQPWAEEEEEEDEPDDDPQQDDLVLLVVLLVVVHVRYDYDYDYLPQDPVNLVVCLVCLVVTQEYEYEYAYQDLEGRPVVLVSVVSNVVSVHHYAYEYQHHPNHCVSDVSNRHYMYSNHNDSSNSSSVSCCSNVVGPHNRDDDDAHPVRHRRNPPPDDDDDPVPDPDPVVVPPDPDDD

Radius of gyration: 25.15 Å; Cα contacts (8 Å, |Δi|>4): 399; chains: 1; bounding box: 55×52×64 Å

Secondary structure (DSSP, 8-state):
-TT-SSHHHHHHHHHHTT-----S-S-HHHHHHHHHHHHHTTSS-HHHHHHHHHHHHHHHHHTT--S-----GGGHHHHTT-HHHHHHHHHHHHHH-EEEE--BTTBSPPTT--EEEEEEPPS---TT---THHHHHHHHHH-SSEEEEEE-TT--HHHHHHHHHHGGG-SEEEEEE---SSS--HHHHHHHHHHHHTT--EEEEESS-GGGGGG-TT--EEEE-S---HHHHHHHHHHHTTSS---PPP-S--TTSPPPTTTTSS---GGGS--THHHHS-----

Solvent-accessible surface area (backbone atoms only — not comparable to full-atom values): 16515 Å² total; per-residue (Å²): 128,97,81,48,94,46,52,26,50,38,40,35,56,41,43,74,73,65,50,66,74,85,77,86,56,97,38,63,68,40,26,51,48,27,42,51,52,32,37,75,71,57,80,35,56,65,68,59,54,54,51,29,52,50,52,53,50,49,50,43,58,73,72,61,62,58,94,69,87,75,75,67,72,75,59,45,71,72,57,60,87,32,68,70,61,51,53,51,46,42,53,50,24,50,48,43,27,23,71,46,36,74,47,86,87,68,60,53,51,54,88,86,47,33,31,39,36,36,38,42,50,52,96,70,89,56,101,77,66,53,66,64,61,45,32,54,51,41,36,50,75,75,36,89,46,60,47,80,45,79,40,57,50,79,50,48,74,68,57,42,50,50,52,49,61,59,48,74,80,34,68,34,34,40,38,38,35,58,35,62,53,58,62,78,44,70,46,48,52,50,41,56,49,51,35,51,76,69,68,50,56,52,36,41,36,25,19,26,21,79,48,49,60,76,80,40,88,84,64,48,26,35,37,30,39,67,35,39,47,59,47,29,30,38,39,51,40,31,33,49,51,58,76,43,70,71,59,21,76,80,90,67,64,41,96,86,68,44,69,54,86,57,80,79,85,84,76,84,62,86,89,74,67,79,71,71,68,70,69,73,79,60,95,72,87,133